Protein AF-A0A5N6KY93-F1 (afdb_monomer_lite)

Sequence (257 aa):
MTGLRAMICLAIPATSSAQRVRGTSGHEVEIDLLAGQCILRTIRGLVATYLGNACDAQLTTNFNEDEEPYQRLLLASCRVMQILRAKKDMSINRLQQQLVQESVLMPHEEDRDKRKQHQLIFGILGWISLLYLPAPHVRIESFKINGIAMIPPKKTSVNSEKAQRPIDELLRAFGPILPTSPDHFDPSPSSAPHSRLKFHVASLSAATLISLTKVKLVWVEAISAHLEFDTTIPELYIFKLPSFCNLQQSDDSIISV

Secondary structure (DSSP, 8-state):
--HHHHTTS-S----S-------TTS------HHHHHHHHHHHHHHHHHH--TTTGGGB-TTSSTTS-HHHHHHHHHHHHHHHHHH-TT-BHHHHHHHHHHTTSBPP-SSHHHHHHHHHHHHHHHHHHH-SSPBPSS--TTEEEB-GGGSS--S-SEEEGGGGGSBHHHHHHTTSTTSPPPGGG----TTS---------GGG--HHHHHHHH-PEEEEES-GGGTT-EETTTTEEEEES-HHHHHHTTSTT-SS--

Organism: NCBI:txid176857

Radius of gyration: 20.0 Å; chains: 1; bounding box: 44×38×61 Å

Foldseek 3Di:
DCLLLQQQQDQADPDDDFDWDDDPPPDTGGGDDPLNVVLLVQCVVLCVQQDDPLVLVFFACPQPVVDDSSVLLVVVLVVLSVVSNVDPQDFLLNSLVVCVVVRGTPDDPDPQSSLVSSQSSLQSSCSSRLLFHWDSDDDSQWTATDQPQDPGFPARIDGSVCSVGGPVVVVCVRPPSGDDDPVPPPPPPPDDPPVPPPPPVVPDDPVNCCVPVVAAEAEDSRCSSAQPADPVHGYGYHHPCVSLVVSQPDPSHSRDD

Structure (mmCIF, N/CA/C/O backbone):
data_AF-A0A5N6KY93-F1
#
_entry.id   AF-A0A5N6KY93-F1
#
loop_
_atom_site.group_PDB
_atom_site.id
_atom_site.type_symbol
_atom_site.label_atom_id
_atom_site.label_alt_id
_atom_site.label_comp_id
_atom_site.label_asym_id
_atom_site.label_entity_id
_atom_site.label_seq_id
_atom_site.pdbx_PDB_ins_code
_atom_site.Cartn_x
_atom_site.Cartn_y
_atom_site.Cartn_z
_atom_site.occupancy
_atom_site.B_iso_or_equiv
_atom_site.auth_seq_id
_atom_site.auth_comp_id
_atom_site.auth_as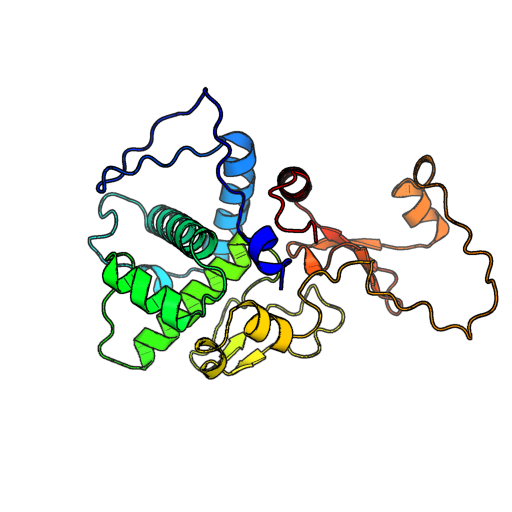ym_id
_atom_site.auth_atom_id
_atom_site.pdbx_PDB_model_num
ATOM 1 N N . MET A 1 1 ? -10.510 -15.776 -5.661 1.00 37.84 1 MET A N 1
ATOM 2 C CA . MET A 1 1 ? -10.643 -15.134 -4.322 1.00 37.84 1 MET A CA 1
ATOM 3 C C . MET A 1 1 ? -9.702 -15.744 -3.264 1.00 37.84 1 MET A C 1
ATOM 5 O O . MET A 1 1 ? -9.930 -15.581 -2.069 1.00 37.84 1 MET A O 1
ATOM 9 N N . THR A 1 2 ? -8.630 -16.425 -3.679 1.00 34.34 2 THR A N 1
ATOM 10 C CA . THR A 1 2 ? -7.526 -16.928 -2.835 1.00 34.34 2 THR A CA 1
ATOM 11 C C . THR A 1 2 ? -6.394 -15.901 -2.694 1.00 34.34 2 THR A C 1
ATOM 13 O O . THR A 1 2 ? -5.854 -15.757 -1.605 1.00 34.34 2 THR A O 1
ATOM 16 N N . GLY A 1 3 ? -6.146 -15.078 -3.722 1.00 32.47 3 GLY A N 1
ATOM 17 C CA . GLY A 1 3 ? -5.026 -14.123 -3.744 1.00 32.47 3 GLY A CA 1
ATOM 18 C C . GLY A 1 3 ? -5.024 -13.001 -2.691 1.00 32.47 3 GLY A C 1
ATOM 19 O O . GLY A 1 3 ? -3.958 -12.497 -2.384 1.00 32.47 3 GLY A O 1
ATOM 20 N N . LEU A 1 4 ? -6.162 -12.614 -2.087 1.00 35.88 4 LEU A N 1
ATOM 21 C CA . LEU A 1 4 ? -6.173 -11.620 -0.991 1.00 35.88 4 LEU A CA 1
ATOM 22 C C . LEU A 1 4 ? -5.802 -12.242 0.373 1.00 35.88 4 LEU A C 1
ATOM 24 O O . LEU A 1 4 ? -5.362 -11.527 1.263 1.00 35.88 4 LEU A O 1
ATOM 28 N N . ARG A 1 5 ? -5.963 -13.566 0.543 1.00 35.41 5 ARG A N 1
ATOM 29 C CA . ARG A 1 5 ? -5.574 -14.286 1.774 1.00 35.41 5 ARG A CA 1
ATOM 30 C C . ARG A 1 5 ? -4.071 -14.473 1.871 1.00 35.41 5 ARG A C 1
ATOM 32 O O . ARG A 1 5 ? -3.523 -14.266 2.944 1.00 35.41 5 ARG A O 1
ATOM 39 N N . ALA A 1 6 ? -3.458 -14.819 0.741 1.00 36.44 6 ALA A N 1
ATOM 40 C CA . ALA A 1 6 ? -2.021 -14.782 0.554 1.00 36.44 6 ALA A CA 1
ATOM 41 C C . ALA A 1 6 ? -1.506 -13.429 1.062 1.00 36.44 6 ALA A C 1
ATOM 43 O O . ALA A 1 6 ? -0.738 -13.363 2.019 1.00 36.44 6 ALA A O 1
ATOM 44 N N . MET A 1 7 ? -2.065 -12.341 0.509 1.00 39.34 7 MET A N 1
ATOM 45 C CA . MET A 1 7 ? -1.612 -10.943 0.578 1.00 39.34 7 MET A CA 1
ATOM 46 C C . MET A 1 7 ? -1.341 -10.314 1.964 1.00 39.34 7 MET A C 1
ATOM 48 O O . MET A 1 7 ? -0.897 -9.171 2.046 1.00 39.34 7 MET A O 1
ATOM 52 N N . ILE A 1 8 ? -1.656 -11.004 3.061 1.00 45.12 8 ILE A N 1
ATOM 53 C CA . ILE A 1 8 ? -1.746 -10.419 4.406 1.00 45.12 8 ILE A CA 1
ATOM 54 C C . ILE A 1 8 ? -1.041 -11.301 5.459 1.00 45.12 8 ILE A C 1
ATOM 56 O O . ILE A 1 8 ? -0.836 -10.867 6.594 1.00 45.12 8 ILE A O 1
ATOM 60 N N . CYS A 1 9 ? -0.594 -12.516 5.121 1.00 35.84 9 CYS A N 1
ATOM 61 C CA . CYS A 1 9 ? -0.174 -13.509 6.117 1.00 35.84 9 CYS A CA 1
ATOM 62 C C . CYS A 1 9 ? 1.184 -13.279 6.811 1.00 35.84 9 CYS A C 1
ATOM 64 O O . CYS A 1 9 ? 1.349 -13.789 7.916 1.00 35.84 9 CYS A O 1
ATOM 66 N N . LEU A 1 10 ? 2.127 -12.468 6.308 1.00 40.41 10 LEU A N 1
ATOM 67 C CA . LEU A 1 10 ? 3.489 -12.462 6.878 1.00 40.41 10 LEU A CA 1
ATOM 68 C C . LEU A 1 10 ? 4.083 -11.080 7.153 1.00 40.41 10 LEU A C 1
ATOM 70 O O . LEU A 1 10 ? 4.510 -10.350 6.268 1.00 40.41 10 LEU A O 1
ATOM 74 N N . ALA A 1 11 ? 4.171 -10.787 8.445 1.00 32.78 11 ALA A N 1
ATOM 75 C CA . ALA A 1 11 ? 5.092 -9.816 9.036 1.00 32.78 11 ALA A CA 1
ATOM 76 C C . ALA A 1 11 ? 5.631 -10.312 10.394 1.00 32.78 11 ALA A C 1
ATOM 78 O O . ALA A 1 11 ? 6.286 -9.560 11.105 1.00 32.78 11 ALA A O 1
ATOM 79 N N . ILE A 1 12 ? 5.325 -11.560 10.777 1.00 35.41 12 ILE A N 1
ATOM 80 C CA . ILE A 1 12 ? 5.678 -12.152 12.071 1.00 35.41 12 ILE A CA 1
ATOM 81 C C . ILE A 1 12 ? 5.895 -13.656 11.862 1.00 35.41 12 ILE A C 1
ATOM 83 O O . ILE A 1 12 ? 4.915 -14.387 11.721 1.00 35.41 12 ILE A O 1
ATOM 87 N N . PRO A 1 13 ? 7.144 -14.121 11.791 1.00 34.47 13 PRO A N 1
ATOM 88 C CA . PRO A 1 13 ? 7.503 -15.525 11.929 1.00 34.47 13 PRO A CA 1
ATOM 89 C C . PRO A 1 13 ? 7.550 -15.875 13.417 1.00 34.47 13 PRO A C 1
ATOM 91 O O . PRO A 1 13 ? 8.065 -15.111 14.232 1.00 34.47 13 PRO A O 1
ATOM 94 N N . ALA A 1 14 ? 6.986 -17.023 13.775 1.00 35.44 14 ALA A N 1
ATOM 95 C CA . ALA A 1 14 ? 7.118 -17.588 15.108 1.00 35.44 14 ALA A CA 1
ATOM 96 C C . ALA A 1 14 ? 8.456 -18.341 15.198 1.00 35.44 14 ALA A C 1
ATOM 98 O O . ALA A 1 14 ? 8.503 -19.532 14.896 1.00 35.44 14 ALA A O 1
ATOM 99 N N . THR A 1 15 ? 9.544 -17.669 15.591 1.00 36.38 15 THR A N 1
ATOM 100 C CA . THR A 1 15 ? 10.817 -18.343 15.909 1.00 36.38 15 THR A CA 1
ATOM 101 C C . THR A 1 15 ? 11.582 -17.708 17.078 1.00 36.38 15 THR A C 1
ATOM 103 O O . THR A 1 15 ? 12.243 -16.689 16.930 1.00 36.38 15 THR A O 1
ATOM 106 N N . SER A 1 16 ? 11.516 -18.412 18.216 1.00 34.22 16 SER A N 1
ATOM 107 C CA . SER A 1 16 ? 12.445 -18.683 19.343 1.00 34.22 16 SER A CA 1
ATOM 108 C C . SER A 1 16 ? 13.677 -17.808 19.686 1.00 34.22 16 SER A C 1
ATOM 110 O O . SER A 1 16 ? 14.453 -18.201 20.563 1.00 34.22 16 SER A O 1
ATOM 112 N N . SER A 1 17 ? 13.896 -16.629 19.117 1.00 39.88 17 SER A N 1
ATOM 113 C CA . SER A 1 17 ? 14.952 -15.717 19.590 1.00 39.88 17 SER A CA 1
ATOM 114 C C . SER A 1 17 ? 14.536 -14.259 19.428 1.00 39.88 17 SER A C 1
ATOM 116 O O . SER A 1 17 ? 15.118 -13.515 18.641 1.00 39.88 17 SER A O 1
ATOM 118 N N . ALA A 1 18 ? 13.500 -13.861 20.166 1.00 36.41 18 ALA A N 1
ATOM 119 C CA . ALA A 1 18 ? 12.929 -12.523 20.117 1.00 36.41 18 ALA A CA 1
ATOM 120 C C . ALA A 1 18 ? 13.297 -11.641 21.315 1.00 36.41 18 ALA A C 1
ATOM 122 O O . ALA A 1 18 ? 13.447 -12.086 22.455 1.00 36.41 18 ALA A O 1
ATOM 123 N N . GLN A 1 19 ? 13.369 -10.340 21.041 1.00 38.53 19 GLN A N 1
ATOM 124 C CA . GLN A 1 19 ? 13.424 -9.280 22.036 1.00 38.53 19 GLN A CA 1
ATOM 125 C C . GLN A 1 19 ? 11.980 -8.826 22.320 1.00 38.53 19 GLN A C 1
ATOM 127 O O . GLN A 1 19 ? 11.246 -8.473 21.398 1.00 38.53 19 GLN A O 1
ATOM 132 N N . ARG A 1 20 ? 11.552 -8.897 23.588 1.00 39.28 20 ARG A N 1
ATOM 133 C CA . ARG A 1 20 ? 10.159 -8.667 24.019 1.00 39.28 20 ARG A CA 1
ATOM 134 C C . ARG A 1 20 ? 9.780 -7.184 23.970 1.00 39.28 20 ARG A C 1
ATOM 136 O O . ARG A 1 20 ? 10.420 -6.377 24.639 1.00 39.28 20 ARG A O 1
ATOM 143 N N . VAL A 1 21 ? 8.683 -6.852 23.287 1.00 41.41 21 VAL A N 1
ATOM 144 C CA . VAL A 1 21 ? 7.993 -5.554 23.398 1.00 41.41 21 VAL A CA 1
ATOM 145 C C . VAL A 1 21 ? 6.627 -5.797 24.044 1.00 41.41 21 VAL A C 1
ATOM 147 O O . VAL A 1 21 ? 5.866 -6.651 23.593 1.00 41.41 21 VAL A O 1
ATOM 150 N N . ARG A 1 22 ? 6.337 -5.102 25.151 1.00 36.00 22 ARG A N 1
ATOM 151 C CA . ARG A 1 22 ? 5.157 -5.345 25.998 1.00 36.00 22 ARG A CA 1
ATOM 152 C C . ARG A 1 22 ? 4.000 -4.437 25.563 1.00 36.00 22 ARG A C 1
ATOM 154 O O . ARG A 1 22 ? 4.071 -3.234 25.765 1.00 36.00 22 ARG A O 1
ATOM 161 N N . GLY A 1 23 ? 2.944 -5.012 24.987 1.00 40.06 23 GLY A N 1
ATOM 162 C CA . GLY A 1 23 ? 1.689 -4.306 24.695 1.00 40.06 23 GLY A CA 1
ATOM 163 C C . GLY A 1 23 ? 0.704 -4.343 25.872 1.00 40.06 23 GLY A C 1
ATOM 164 O O . GLY A 1 23 ? 0.691 -5.293 26.655 1.00 40.06 23 GLY A O 1
ATOM 165 N N . THR A 1 24 ? -0.151 -3.324 25.983 1.00 39.59 24 THR A N 1
ATOM 166 C CA . THR A 1 24 ? -1.109 -3.117 27.091 1.00 39.59 24 THR A CA 1
ATOM 167 C C . THR A 1 24 ? -2.333 -4.048 27.078 1.00 39.59 24 THR A C 1
ATOM 169 O O . THR A 1 24 ? -3.075 -4.085 28.055 1.00 39.59 24 THR A O 1
ATOM 172 N N . SER A 1 25 ? -2.539 -4.846 26.023 1.00 39.75 25 SER A N 1
ATOM 173 C CA . SER A 1 25 ? -3.705 -5.736 25.864 1.00 39.75 25 SER A CA 1
ATOM 174 C C . SER A 1 25 ? -3.418 -7.233 26.056 1.00 39.75 25 SER A C 1
ATOM 176 O O . SER A 1 25 ? -4.247 -8.067 25.700 1.00 39.75 25 SER A O 1
ATOM 178 N N . GLY A 1 26 ? -2.258 -7.609 26.607 1.00 36.22 26 GLY A N 1
ATOM 179 C CA . GLY A 1 26 ? -1.925 -9.015 26.895 1.00 36.22 26 GLY A CA 1
ATOM 180 C C . GLY A 1 26 ? -1.691 -9.900 25.660 1.00 36.22 26 GLY A C 1
ATOM 181 O O . GLY A 1 26 ? -1.403 -11.084 25.807 1.00 36.22 26 GLY A O 1
ATOM 182 N N . HIS A 1 27 ? -1.764 -9.339 24.452 1.00 38.56 27 HIS A N 1
ATOM 183 C CA . HIS A 1 27 ? -1.352 -10.004 23.221 1.00 38.56 27 HIS A CA 1
ATOM 184 C C . HIS A 1 27 ? 0.092 -9.616 22.886 1.00 38.56 27 HIS A C 1
ATOM 186 O O . HIS A 1 27 ? 0.358 -8.506 22.427 1.00 38.56 27 HIS A O 1
ATOM 192 N N . GLU A 1 28 ? 1.027 -10.533 23.147 1.00 40.28 28 GLU A N 1
ATOM 193 C CA . GLU A 1 28 ? 2.433 -10.387 22.761 1.00 40.28 28 GLU A CA 1
ATOM 194 C C . GLU A 1 28 ? 2.575 -10.505 21.236 1.00 40.28 28 GLU A C 1
ATOM 196 O O . GLU A 1 28 ? 2.026 -11.411 20.608 1.00 40.28 28 GLU A O 1
ATOM 201 N N . VAL A 1 29 ? 3.293 -9.555 20.634 1.00 45.75 29 VAL A N 1
ATOM 202 C CA . VAL A 1 29 ? 3.567 -9.509 19.195 1.00 45.75 29 VAL A CA 1
ATOM 203 C C . VAL A 1 29 ? 5.064 -9.733 19.010 1.00 45.75 29 VAL A C 1
ATOM 205 O O . VAL A 1 29 ? 5.871 -8.846 19.276 1.00 45.75 29 VAL A O 1
ATOM 208 N N . GLU A 1 30 ? 5.436 -10.939 18.598 1.00 44.09 30 GLU A N 1
ATOM 209 C CA . GLU A 1 30 ? 6.812 -11.304 18.254 1.00 44.09 30 GLU A CA 1
ATOM 210 C C . GLU A 1 30 ? 7.092 -10.843 16.812 1.00 44.09 30 GLU A C 1
ATOM 212 O O . GLU A 1 30 ? 6.230 -10.997 15.961 1.00 44.09 30 GLU A O 1
ATOM 217 N N . ILE A 1 31 ? 8.228 -10.213 16.502 1.00 47.59 31 ILE A N 1
ATOM 218 C CA . ILE A 1 31 ? 8.575 -9.788 15.129 1.00 47.59 31 ILE A CA 1
ATOM 219 C C . ILE A 1 31 ? 9.963 -10.347 14.810 1.00 47.59 31 ILE A C 1
ATOM 221 O O . ILE A 1 31 ? 10.898 -10.071 15.562 1.00 47.59 31 ILE A O 1
ATOM 225 N N . ASP A 1 32 ? 10.133 -11.072 13.692 1.00 49.25 32 ASP A N 1
ATOM 226 C CA . ASP A 1 32 ? 11.474 -11.485 13.250 1.00 49.25 32 ASP A CA 1
ATOM 227 C C . ASP A 1 32 ? 12.339 -10.256 12.987 1.00 49.25 32 ASP A C 1
ATOM 229 O O . ASP A 1 32 ? 12.055 -9.423 12.118 1.00 49.25 32 ASP A O 1
ATOM 233 N N . LEU A 1 33 ? 13.429 -10.162 13.742 1.00 47.62 33 LEU A N 1
ATOM 234 C CA . LEU A 1 33 ? 14.141 -8.910 13.950 1.00 47.62 33 LEU A CA 1
ATOM 235 C C . LEU A 1 33 ? 14.767 -8.351 12.659 1.00 47.62 33 LEU A C 1
ATOM 237 O O . LEU A 1 33 ? 14.778 -7.143 12.466 1.00 47.62 33 LEU A O 1
ATOM 241 N N . LEU A 1 34 ? 15.262 -9.193 11.744 1.00 42.69 34 LEU A N 1
ATOM 242 C CA . LEU A 1 34 ? 16.029 -8.747 10.564 1.00 42.69 34 LEU A CA 1
ATOM 243 C C . LEU A 1 34 ? 15.153 -8.410 9.348 1.00 42.69 34 LEU A C 1
ATOM 245 O O . LEU A 1 34 ? 15.303 -7.349 8.732 1.00 42.69 34 LEU A O 1
ATOM 249 N N . ALA A 1 35 ? 14.218 -9.300 9.022 1.00 47.88 35 ALA A N 1
ATOM 250 C CA . ALA A 1 35 ? 13.202 -9.085 7.996 1.00 47.88 35 ALA A CA 1
ATOM 251 C C . ALA A 1 35 ? 12.272 -7.927 8.381 1.00 47.88 35 ALA A C 1
ATOM 253 O O . ALA A 1 35 ? 12.051 -7.005 7.587 1.00 47.88 35 ALA A O 1
ATOM 254 N N . GLY A 1 36 ? 11.833 -7.930 9.645 1.00 54.81 36 GLY A N 1
ATOM 255 C CA . GLY A 1 36 ? 11.100 -6.840 10.267 1.00 54.81 36 GLY A CA 1
ATOM 256 C C . GLY A 1 36 ? 11.870 -5.531 10.165 1.00 54.81 36 GLY A C 1
ATOM 257 O O . GLY A 1 36 ? 11.325 -4.569 9.649 1.00 54.81 36 GLY A O 1
ATOM 258 N N . GLN A 1 37 ? 13.156 -5.471 10.529 1.00 57.59 37 GLN A N 1
ATOM 259 C CA . GLN A 1 37 ? 13.934 -4.226 10.447 1.00 57.59 37 GLN A CA 1
ATOM 260 C C . GLN A 1 37 ? 14.056 -3.639 9.033 1.00 57.59 37 GLN A C 1
ATOM 262 O O . GLN A 1 37 ? 14.040 -2.416 8.893 1.00 57.59 37 GLN A O 1
ATOM 267 N N . CYS A 1 38 ? 14.168 -4.454 7.978 1.00 55.19 38 CYS A N 1
ATOM 268 C CA . CYS A 1 38 ? 14.229 -3.938 6.602 1.00 55.19 38 CYS A CA 1
ATOM 269 C C . CYS A 1 38 ? 12.882 -3.375 6.134 1.00 55.19 38 CYS A C 1
ATOM 271 O O . CYS A 1 38 ? 12.833 -2.286 5.548 1.00 55.19 38 CYS A O 1
ATOM 273 N N . ILE A 1 39 ? 11.791 -4.086 6.432 1.00 62.47 39 ILE A N 1
ATOM 274 C CA . ILE A 1 39 ? 10.432 -3.606 6.167 1.00 62.47 39 ILE A CA 1
ATOM 275 C C . ILE A 1 39 ? 10.175 -2.343 6.987 1.00 62.47 39 ILE A C 1
ATOM 277 O O . ILE A 1 39 ? 9.782 -1.332 6.426 1.00 62.47 39 ILE A O 1
ATOM 281 N N . LEU A 1 40 ? 10.513 -2.342 8.275 1.00 65.00 40 LEU A N 1
ATOM 282 C CA . LEU A 1 40 ? 10.370 -1.202 9.174 1.00 65.00 40 LEU A CA 1
ATOM 283 C C . LEU A 1 40 ? 11.216 -0.005 8.742 1.00 65.00 40 LEU A C 1
ATOM 285 O O . LEU A 1 40 ? 10.740 1.112 8.844 1.00 65.00 40 LEU A O 1
ATOM 289 N N . ARG A 1 41 ? 12.438 -0.179 8.222 1.00 68.00 41 ARG A N 1
ATOM 290 C CA . ARG A 1 41 ? 13.220 0.943 7.661 1.00 68.00 41 ARG A CA 1
ATOM 291 C C . ARG A 1 41 ? 12.586 1.508 6.397 1.00 68.00 41 ARG A C 1
ATOM 293 O O . ARG A 1 41 ? 12.606 2.721 6.201 1.00 68.00 41 ARG A O 1
ATOM 300 N N . THR A 1 42 ? 12.021 0.649 5.554 1.00 65.00 42 THR A N 1
ATOM 301 C CA . THR A 1 42 ? 11.345 1.091 4.329 1.00 65.00 42 THR A CA 1
ATOM 302 C C . THR A 1 42 ? 10.041 1.799 4.661 1.00 65.00 42 THR A C 1
ATOM 304 O O . THR A 1 42 ? 9.817 2.911 4.191 1.00 65.00 42 THR A O 1
ATOM 307 N N . ILE A 1 43 ? 9.234 1.207 5.543 1.00 67.12 43 ILE A N 1
ATOM 308 C CA . ILE A 1 43 ? 8.049 1.833 6.117 1.00 67.12 43 ILE A CA 1
ATOM 309 C C . ILE A 1 43 ? 8.459 3.139 6.784 1.00 67.12 43 ILE A C 1
ATOM 311 O O . ILE A 1 43 ? 7.815 4.127 6.515 1.00 67.12 43 ILE A O 1
ATOM 315 N N . ARG A 1 44 ? 9.568 3.225 7.528 1.00 72.06 44 ARG A N 1
ATOM 316 C CA . ARG A 1 44 ? 10.057 4.487 8.111 1.00 72.06 44 ARG A CA 1
ATOM 317 C C . ARG A 1 44 ? 10.308 5.563 7.067 1.00 72.06 44 ARG A C 1
ATOM 319 O O . ARG A 1 44 ? 9.867 6.688 7.263 1.00 72.06 44 ARG A O 1
ATOM 326 N N . GLY A 1 45 ? 11.018 5.239 5.988 1.00 69.31 45 GLY A N 1
ATOM 327 C CA . GLY A 1 45 ? 11.285 6.186 4.906 1.00 69.31 45 GLY A CA 1
ATOM 328 C C . GLY A 1 45 ? 9.995 6.644 4.228 1.00 69.31 45 GLY A C 1
ATOM 329 O O . GLY A 1 45 ? 9.764 7.841 4.079 1.00 69.31 45 GLY A O 1
ATOM 330 N N . LEU A 1 46 ? 9.111 5.703 3.896 1.00 66.56 46 LEU A N 1
ATOM 331 C CA . LEU A 1 46 ? 7.814 5.993 3.284 1.00 66.56 46 LEU A CA 1
ATOM 332 C C . LEU A 1 46 ? 6.927 6.802 4.236 1.00 66.56 46 LEU A C 1
ATOM 334 O O . LEU A 1 46 ? 6.441 7.866 3.890 1.00 66.56 46 LEU A O 1
ATOM 338 N N . VAL A 1 47 ? 6.800 6.383 5.483 1.00 67.94 47 VAL A N 1
ATOM 339 C CA . VAL A 1 47 ? 6.067 7.090 6.530 1.00 67.94 47 VAL A CA 1
ATOM 340 C C . VAL A 1 47 ? 6.619 8.493 6.717 1.00 67.94 47 VAL A C 1
ATOM 342 O O . VAL A 1 47 ? 5.851 9.429 6.619 1.00 67.94 47 VAL A O 1
ATOM 345 N N . ALA A 1 48 ? 7.925 8.697 6.870 1.00 68.62 48 ALA A N 1
ATOM 346 C CA . ALA A 1 48 ? 8.484 10.039 7.046 1.00 68.62 48 ALA A CA 1
ATOM 347 C C . ALA A 1 48 ? 8.224 10.970 5.846 1.00 68.62 48 ALA A C 1
ATOM 349 O O . ALA A 1 48 ? 8.095 12.179 6.020 1.00 68.62 48 ALA A O 1
ATOM 350 N N . THR A 1 49 ? 8.130 10.418 4.633 1.00 64.56 49 THR A N 1
ATOM 351 C CA . THR A 1 49 ? 7.895 11.209 3.412 1.00 64.56 49 THR A CA 1
ATOM 352 C C . THR A 1 49 ? 6.403 11.492 3.173 1.00 64.56 49 THR A C 1
ATOM 354 O O . THR A 1 49 ? 6.058 12.468 2.510 1.00 64.56 49 THR A O 1
ATOM 357 N N . TYR A 1 50 ? 5.510 10.648 3.703 1.00 60.62 50 TYR A N 1
ATOM 358 C CA . TYR A 1 50 ? 4.061 10.696 3.459 1.00 60.62 50 TYR A CA 1
ATOM 359 C C . TYR A 1 50 ? 3.243 11.167 4.675 1.00 60.62 50 TYR A C 1
ATOM 361 O O . TYR A 1 50 ? 2.176 11.759 4.514 1.00 60.62 50 TYR A O 1
ATOM 369 N N . LEU A 1 51 ? 3.737 10.931 5.888 1.00 61.53 51 LEU A N 1
ATOM 370 C CA . LEU A 1 51 ? 3.172 11.388 7.148 1.00 61.53 51 LEU A CA 1
ATOM 371 C C . LEU A 1 51 ? 3.830 12.697 7.573 1.00 61.53 51 LEU A C 1
ATOM 373 O O . LEU A 1 51 ? 4.805 12.721 8.318 1.00 61.53 51 LEU A O 1
ATOM 377 N N . GLY A 1 52 ? 3.216 13.811 7.191 1.00 61.38 52 GLY A N 1
ATOM 378 C CA . GLY A 1 52 ? 3.218 14.951 8.108 1.00 61.38 52 GLY A CA 1
ATOM 379 C C . GLY A 1 52 ? 2.447 14.614 9.399 1.00 61.38 52 GLY A C 1
ATOM 380 O O . GLY A 1 52 ? 1.862 13.536 9.533 1.00 61.38 52 GLY A O 1
ATOM 381 N N . ASN A 1 53 ? 2.331 15.582 10.311 1.00 62.16 53 ASN A N 1
ATOM 382 C CA . ASN A 1 53 ? 1.613 15.473 11.599 1.00 62.16 53 ASN A CA 1
ATOM 383 C C . ASN A 1 53 ? 0.119 15.061 11.498 1.00 62.16 53 ASN A C 1
ATOM 385 O O . ASN A 1 53 ? -0.554 14.885 12.508 1.00 62.16 53 ASN A O 1
ATOM 389 N N . ALA A 1 54 ? -0.435 14.924 10.291 1.00 69.00 54 ALA A N 1
ATOM 390 C CA . ALA A 1 54 ? -1.861 14.728 10.044 1.00 69.00 54 ALA A CA 1
ATOM 391 C C . ALA A 1 54 ? -2.389 13.320 10.372 1.00 69.00 54 ALA A C 1
ATOM 393 O O . ALA A 1 54 ? -3.579 13.179 10.649 1.00 69.00 54 ALA A O 1
ATOM 394 N N . CYS A 1 55 ? -1.550 12.281 10.322 1.00 73.38 55 CYS A N 1
ATOM 395 C CA . CYS A 1 55 ? -2.014 10.913 10.591 1.00 73.38 55 CYS A CA 1
ATOM 396 C C . CYS A 1 55 ? -2.063 10.596 12.087 1.00 73.38 55 CYS A C 1
ATOM 398 O O . CYS A 1 55 ? -2.954 9.864 12.509 1.00 73.38 55 CYS A O 1
ATOM 400 N N . ASP A 1 56 ? -1.162 11.178 12.883 1.00 78.31 56 ASP A N 1
ATOM 401 C CA . ASP A 1 56 ? -1.171 10.998 14.338 1.00 78.31 56 ASP A CA 1
ATOM 402 C C . ASP A 1 56 ? -2.467 11.535 14.958 1.00 78.31 56 ASP A C 1
ATOM 404 O O . ASP A 1 56 ? -3.067 10.894 15.813 1.00 78.31 56 ASP A O 1
ATOM 408 N N . ALA A 1 57 ? -2.993 12.627 14.395 1.00 84.88 57 ALA A N 1
ATOM 409 C CA . ALA A 1 57 ? -4.282 13.203 14.768 1.00 84.88 57 ALA A CA 1
ATOM 410 C C . ALA A 1 57 ? -5.494 12.279 14.522 1.00 84.88 57 ALA A C 1
ATOM 412 O O . ALA A 1 57 ? -6.615 12.650 14.858 1.00 84.88 57 ALA A O 1
ATOM 413 N N . GLN A 1 58 ? -5.321 11.130 13.859 1.00 87.75 58 GLN A N 1
ATOM 414 C CA . GLN A 1 58 ? -6.386 10.140 13.650 1.00 87.75 58 GLN A CA 1
ATOM 415 C C . GLN A 1 58 ? -6.275 8.938 14.597 1.00 87.75 58 GLN A C 1
ATOM 417 O O . GLN A 1 58 ? -7.248 8.193 14.743 1.00 87.75 58 GLN A O 1
ATOM 422 N N . LEU A 1 59 ? -5.112 8.741 15.225 1.00 88.62 59 LEU A N 1
ATOM 423 C CA . LEU A 1 59 ? -4.892 7.705 16.229 1.00 88.62 59 LEU A CA 1
ATOM 424 C C . LEU A 1 59 ? -5.404 8.195 17.585 1.00 88.62 59 LEU A C 1
ATOM 426 O O . LEU A 1 59 ? -5.273 9.374 17.913 1.00 88.62 59 LEU A O 1
ATOM 430 N N . THR A 1 60 ? -5.974 7.297 18.388 1.00 88.00 60 THR A N 1
ATOM 431 C CA . THR A 1 60 ? -6.428 7.660 19.739 1.00 88.00 60 THR A CA 1
ATOM 432 C C . THR A 1 60 ? -5.255 8.140 20.573 1.00 88.00 60 THR A C 1
ATOM 434 O O . THR A 1 60 ? -4.219 7.481 20.551 1.00 88.00 60 THR A O 1
ATOM 437 N N . THR A 1 61 ? -5.396 9.235 21.328 1.00 85.19 61 THR A N 1
ATOM 438 C CA . THR A 1 61 ? -4.335 9.723 22.236 1.00 85.19 61 THR A CA 1
ATOM 439 C C . THR A 1 61 ? -3.823 8.588 23.114 1.00 85.19 61 THR A C 1
ATOM 441 O O . THR A 1 61 ? -2.635 8.306 23.097 1.00 85.19 61 THR A O 1
ATOM 444 N N . ASN A 1 62 ? -4.752 7.818 23.683 1.00 84.88 62 ASN A N 1
ATOM 445 C CA . ASN A 1 62 ? -4.508 6.689 24.578 1.00 84.88 62 ASN A CA 1
ATOM 446 C C . ASN A 1 62 ? -3.902 5.450 23.900 1.00 84.88 62 ASN A C 1
ATOM 448 O O . ASN A 1 62 ? -3.549 4.475 24.567 1.00 84.88 62 ASN A O 1
ATOM 452 N N . PHE A 1 63 ? -3.789 5.450 22.571 1.00 86.94 63 PHE A N 1
ATOM 453 C CA . PHE A 1 63 ? -3.182 4.354 21.832 1.00 86.94 63 PHE A CA 1
ATOM 454 C C . PHE A 1 63 ? -1.656 4.445 21.921 1.00 86.94 63 PHE A C 1
ATOM 456 O O . PHE A 1 63 ? -1.012 5.019 21.043 1.00 86.94 63 PHE A O 1
ATOM 463 N N . ASN A 1 64 ? -1.105 3.832 22.973 1.00 85.06 64 ASN A N 1
ATOM 464 C CA . ASN A 1 64 ? 0.324 3.812 23.298 1.00 85.06 64 ASN A CA 1
ATOM 465 C C . ASN A 1 64 ? 0.893 5.234 23.454 1.00 85.06 64 ASN A C 1
ATOM 467 O O . ASN A 1 64 ? 1.745 5.652 22.679 1.00 85.06 64 ASN A O 1
ATOM 471 N N . GLU A 1 65 ? 0.379 5.974 24.443 1.00 82.44 65 GLU A N 1
ATOM 472 C CA . GLU A 1 65 ? 0.738 7.377 24.741 1.00 82.44 65 GLU A CA 1
ATOM 473 C C . GLU A 1 65 ? 2.239 7.612 24.915 1.00 82.44 65 GLU A C 1
ATOM 475 O O . GLU A 1 65 ? 2.738 8.671 24.544 1.00 82.44 65 GLU A O 1
ATOM 480 N N . ASP A 1 66 ? 2.951 6.621 25.449 1.00 85.81 66 ASP A N 1
ATOM 481 C CA . ASP A 1 66 ? 4.388 6.705 25.719 1.00 85.81 66 ASP A CA 1
ATOM 482 C C . ASP A 1 66 ? 5.251 6.572 24.454 1.00 85.81 66 ASP A C 1
ATOM 484 O O . ASP A 1 66 ? 6.470 6.740 24.505 1.00 85.81 66 ASP A O 1
ATOM 488 N N . GLU A 1 67 ? 4.637 6.238 23.319 1.00 84.50 67 GLU A N 1
ATOM 489 C CA . GLU A 1 67 ? 5.339 5.928 22.083 1.00 84.50 67 GLU A CA 1
ATOM 490 C C . GLU A 1 67 ? 5.351 7.115 21.116 1.00 84.50 67 GLU A C 1
ATOM 492 O O . GLU A 1 67 ? 4.360 7.820 20.913 1.00 84.50 67 GLU A O 1
ATOM 497 N N . GLU A 1 68 ? 6.478 7.283 20.425 1.00 85.50 68 GLU A N 1
ATOM 498 C CA . GLU A 1 68 ? 6.625 8.275 19.359 1.00 85.50 68 GLU A CA 1
ATOM 499 C C . GLU A 1 68 ? 5.550 8.081 18.262 1.00 85.50 68 GLU A C 1
ATOM 501 O O . GLU A 1 68 ? 5.192 6.938 17.947 1.00 85.50 68 GLU A O 1
ATOM 506 N N . PRO A 1 69 ? 5.083 9.149 17.579 1.00 83.25 69 PRO A N 1
ATOM 507 C CA . PRO A 1 69 ? 4.030 9.064 16.552 1.00 83.25 69 PRO A CA 1
ATOM 508 C C . PRO A 1 69 ? 4.280 7.988 15.485 1.00 83.25 69 PRO A C 1
ATOM 510 O O . PRO A 1 69 ? 3.377 7.289 15.021 1.00 83.25 69 PRO A O 1
ATOM 513 N N . TYR A 1 70 ? 5.550 7.814 15.118 1.00 81.19 70 TYR A N 1
ATOM 514 C CA . TYR A 1 70 ? 5.982 6.777 14.192 1.00 81.19 70 TYR A CA 1
ATOM 515 C C . TYR A 1 70 ? 5.702 5.360 14.714 1.00 81.19 70 TYR A C 1
ATOM 517 O O . TYR A 1 70 ? 5.191 4.508 13.985 1.00 81.19 70 TYR A O 1
ATOM 525 N N . GLN A 1 71 ? 6.028 5.108 15.978 1.00 82.69 71 GLN A N 1
ATOM 526 C CA . GLN A 1 71 ? 5.850 3.809 16.607 1.00 82.69 71 GLN A CA 1
ATOM 527 C C . GLN A 1 71 ? 4.361 3.491 16.785 1.00 82.69 71 GLN A C 1
ATOM 529 O O . GLN A 1 71 ? 3.931 2.370 16.505 1.00 82.69 71 GLN A O 1
ATOM 534 N N . ARG A 1 72 ? 3.543 4.497 17.116 1.00 86.81 72 ARG A N 1
ATOM 535 C CA . ARG A 1 72 ? 2.078 4.368 17.140 1.00 86.81 72 ARG A CA 1
ATOM 536 C C . ARG A 1 72 ? 1.530 3.961 15.770 1.00 86.81 72 ARG A C 1
ATOM 538 O O . ARG A 1 72 ? 0.724 3.035 15.682 1.00 86.81 72 ARG A O 1
ATOM 545 N N . LEU A 1 73 ? 2.023 4.542 14.675 1.00 85.94 73 LEU A N 1
ATOM 546 C CA . LEU A 1 73 ? 1.619 4.110 13.333 1.00 85.94 73 LEU A CA 1
ATOM 547 C C . LEU A 1 73 ? 2.044 2.668 13.015 1.00 85.94 73 LEU A C 1
ATOM 549 O O . LEU A 1 73 ? 1.279 1.921 12.398 1.00 85.94 73 LEU A O 1
ATOM 553 N N . LEU A 1 74 ? 3.250 2.260 13.411 1.00 83.94 74 LEU A N 1
ATOM 554 C CA . LEU A 1 74 ? 3.699 0.880 13.227 1.00 83.94 74 LEU A CA 1
ATOM 555 C C . LEU A 1 74 ? 2.791 -0.109 13.958 1.00 83.94 74 LEU A C 1
ATOM 557 O O . LEU A 1 74 ? 2.391 -1.119 13.378 1.00 83.94 74 LEU A O 1
ATOM 561 N N . LEU A 1 75 ? 2.414 0.205 15.197 1.00 86.88 75 LEU A N 1
ATOM 562 C CA . LEU A 1 75 ? 1.483 -0.602 15.982 1.00 86.88 75 LEU A CA 1
ATOM 563 C C . LEU A 1 75 ? 0.092 -0.641 15.333 1.00 86.88 75 LEU A C 1
ATOM 565 O O . LEU A 1 75 ? -0.495 -1.717 15.209 1.00 86.88 75 LEU A O 1
ATOM 569 N N . ALA A 1 76 ? -0.403 0.492 14.825 1.00 90.44 76 ALA A N 1
ATOM 570 C CA . ALA A 1 76 ? -1.649 0.538 14.059 1.00 90.44 76 ALA A CA 1
ATOM 571 C C . ALA A 1 76 ? -1.571 -0.321 12.781 1.00 90.44 76 ALA A C 1
ATOM 573 O O . ALA A 1 76 ? -2.510 -1.050 12.460 1.00 90.44 76 ALA A O 1
ATOM 574 N N . SER A 1 77 ? -0.429 -0.308 12.089 1.00 88.50 77 SER A N 1
ATOM 575 C CA . SER A 1 77 ? -0.174 -1.136 10.902 1.00 88.50 77 SER A CA 1
ATOM 576 C C . SER A 1 77 ? -0.156 -2.627 11.243 1.00 88.50 77 SER A C 1
ATOM 578 O O . SER A 1 77 ? -0.768 -3.435 10.541 1.00 88.50 77 SER A O 1
ATOM 580 N N . CYS A 1 78 ? 0.473 -2.995 12.364 1.00 85.44 78 CYS A N 1
ATOM 581 C CA . CYS A 1 78 ? 0.426 -4.353 12.903 1.00 85.44 78 CYS A CA 1
ATOM 582 C C . CYS A 1 78 ? -1.009 -4.780 13.198 1.00 85.44 78 CYS A C 1
ATOM 584 O O . CYS A 1 78 ? -1.406 -5.896 12.852 1.00 85.44 78 CYS A O 1
ATOM 586 N N . ARG A 1 79 ? -1.815 -3.882 13.773 1.00 91.31 79 ARG A N 1
ATOM 587 C CA . ARG A 1 79 ? -3.203 -4.203 14.085 1.00 91.31 79 ARG A CA 1
ATOM 588 C C . ARG A 1 79 ? -4.058 -4.384 12.836 1.00 91.31 79 ARG A C 1
ATOM 590 O O . ARG A 1 79 ? -4.803 -5.358 12.750 1.00 91.31 79 ARG A O 1
ATOM 597 N N . VAL A 1 80 ? -3.889 -3.521 11.834 1.00 92.62 80 VAL A N 1
ATOM 598 C CA . VAL A 1 80 ? -4.509 -3.681 10.510 1.00 92.62 80 VAL A CA 1
ATOM 599 C C . VAL A 1 80 ? -4.191 -5.057 9.922 1.00 92.62 80 VAL A C 1
ATOM 601 O O . VAL A 1 80 ? -5.110 -5.774 9.526 1.00 92.62 80 VAL A O 1
ATOM 604 N N . MET A 1 81 ? -2.917 -5.466 9.925 1.00 87.56 81 MET A N 1
ATOM 605 C CA . MET A 1 81 ? -2.511 -6.790 9.439 1.00 87.56 81 MET A CA 1
ATOM 606 C C . MET A 1 81 ? -3.213 -7.926 10.190 1.00 87.56 81 MET A C 1
ATOM 608 O O . MET A 1 81 ? -3.745 -8.837 9.558 1.00 87.56 81 MET A O 1
ATOM 612 N N . GLN A 1 82 ? -3.263 -7.871 11.524 1.00 87.12 82 GLN A N 1
ATOM 613 C CA . GLN A 1 82 ? -3.924 -8.897 12.341 1.00 87.12 82 GLN A CA 1
ATOM 614 C C . GLN A 1 82 ? -5.414 -9.041 11.997 1.00 87.12 82 GLN A C 1
ATOM 616 O O . GLN A 1 82 ? -5.904 -10.157 11.816 1.00 87.12 82 GLN A O 1
ATOM 621 N N . ILE A 1 83 ? -6.132 -7.921 11.866 1.00 91.25 83 ILE A N 1
ATOM 622 C CA . ILE A 1 83 ? -7.563 -7.924 11.529 1.00 91.25 83 ILE A CA 1
ATOM 623 C C . ILE A 1 83 ? -7.796 -8.541 10.150 1.00 91.25 83 ILE A C 1
ATOM 625 O O . ILE A 1 83 ? -8.700 -9.361 9.968 1.00 91.25 83 ILE A O 1
ATOM 629 N N . LEU A 1 84 ? -6.980 -8.143 9.179 1.00 87.88 84 LEU A N 1
ATOM 630 C CA . LEU A 1 84 ? -7.087 -8.614 7.809 1.00 87.88 84 LEU A CA 1
ATOM 631 C C . LEU A 1 84 ? -6.782 -10.115 7.679 1.00 87.88 84 LEU A C 1
ATOM 633 O O . LEU A 1 84 ? -7.450 -10.803 6.912 1.00 87.88 84 LEU A O 1
ATOM 637 N N . ARG A 1 85 ? -5.840 -10.651 8.468 1.00 83.25 85 ARG A N 1
ATOM 638 C CA . ARG A 1 85 ? -5.572 -12.103 8.519 1.00 83.25 85 ARG A CA 1
ATOM 639 C C . ARG A 1 85 ? -6.777 -12.887 9.023 1.00 83.25 85 ARG A C 1
ATOM 641 O O . ARG A 1 85 ? -7.079 -13.964 8.517 1.00 83.25 85 ARG A O 1
ATOM 648 N N . ALA A 1 86 ? -7.483 -12.338 10.006 1.00 88.62 86 ALA A N 1
ATOM 649 C CA . ALA A 1 86 ? -8.624 -13.006 10.613 1.00 88.62 86 ALA A CA 1
ATOM 650 C C . ALA A 1 86 ? -9.873 -13.030 9.709 1.00 88.62 86 ALA A C 1
ATOM 652 O O . ALA A 1 86 ? -10.752 -13.869 9.910 1.00 88.62 86 ALA A O 1
ATOM 653 N N . LYS A 1 87 ? -10.004 -12.111 8.737 1.00 89.75 87 LYS A N 1
ATOM 654 C CA . LYS A 1 87 ? -11.266 -11.872 8.010 1.00 89.75 87 LYS A CA 1
ATOM 655 C C . LYS A 1 87 ? -11.050 -11.693 6.502 1.00 89.75 87 LYS A C 1
ATOM 657 O O . LYS A 1 87 ? -10.426 -10.739 6.061 1.00 89.75 87 LYS A O 1
ATOM 662 N N . LYS A 1 88 ? -11.657 -12.583 5.706 1.00 75.12 88 LYS A N 1
ATOM 663 C CA . LYS A 1 88 ? -11.411 -12.730 4.256 1.00 75.12 88 LYS A CA 1
ATOM 664 C C . LYS A 1 88 ? -11.988 -11.612 3.374 1.00 75.12 88 LYS A C 1
ATOM 666 O O . LYS A 1 88 ? -11.372 -11.259 2.378 1.00 75.12 88 LYS A O 1
ATOM 671 N N . ASP A 1 89 ? -13.125 -11.037 3.757 1.00 87.75 89 ASP A N 1
ATOM 672 C CA . ASP A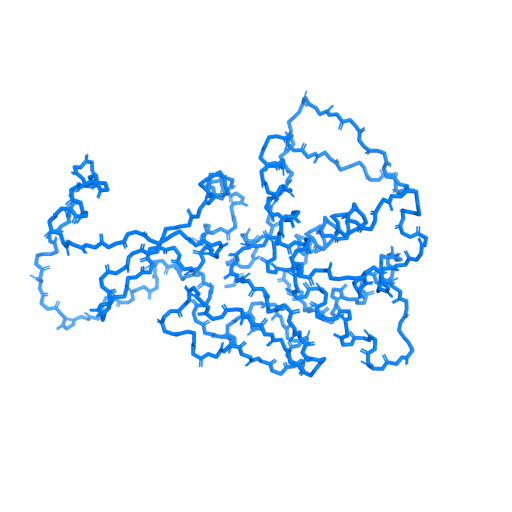 1 89 ? -13.862 -10.056 2.945 1.00 87.75 89 ASP A CA 1
ATOM 673 C C . ASP A 1 89 ? -13.959 -8.714 3.677 1.00 87.75 89 ASP A C 1
ATOM 675 O O . ASP A 1 89 ? -15.038 -8.175 3.967 1.00 87.75 89 ASP A O 1
ATOM 679 N N . MET A 1 90 ? -12.787 -8.209 4.059 1.00 95.31 90 MET A N 1
ATOM 680 C CA . MET A 1 90 ? -12.665 -6.938 4.751 1.00 95.31 90 MET A CA 1
ATOM 681 C C . MET A 1 90 ? -12.746 -5.778 3.754 1.00 95.31 90 MET A C 1
ATOM 683 O O . MET A 1 90 ? -12.115 -5.800 2.697 1.00 95.31 90 MET A O 1
ATOM 687 N N . SER A 1 91 ? -13.522 -4.755 4.105 1.00 97.38 91 SER A N 1
ATOM 688 C CA . SER A 1 91 ? -13.534 -3.456 3.429 1.00 97.38 91 SER A CA 1
ATOM 689 C C . SER A 1 91 ? -12.822 -2.422 4.295 1.00 97.38 91 SER A C 1
ATOM 691 O O . SER A 1 91 ? -12.701 -2.607 5.508 1.00 97.38 91 SER A O 1
ATOM 693 N N . ILE A 1 92 ? -12.384 -1.307 3.706 1.00 97.62 92 ILE A N 1
ATOM 694 C CA . ILE A 1 92 ? -11.757 -0.217 4.474 1.00 97.62 92 ILE A CA 1
ATOM 695 C C . ILE A 1 92 ? -12.720 0.314 5.544 1.00 97.62 92 ILE A C 1
ATOM 697 O O . ILE A 1 92 ? -12.300 0.543 6.674 1.00 97.62 92 ILE A O 1
ATOM 701 N N . ASN A 1 93 ? -14.015 0.437 5.233 1.00 97.69 93 ASN A N 1
ATOM 702 C CA . ASN A 1 93 ? -15.016 0.880 6.207 1.00 97.69 93 ASN A CA 1
ATOM 703 C C . ASN A 1 93 ? -15.162 -0.101 7.383 1.00 97.69 93 ASN A C 1
ATOM 705 O O . ASN A 1 93 ? -15.234 0.323 8.531 1.00 97.69 93 ASN A O 1
ATOM 709 N N . ARG A 1 94 ? -15.204 -1.416 7.125 1.00 97.88 94 ARG A N 1
ATOM 710 C CA . ARG A 1 94 ? -15.302 -2.418 8.204 1.00 97.88 94 ARG A CA 1
ATOM 711 C C . ARG A 1 94 ? -14.034 -2.459 9.059 1.00 97.88 94 ARG A C 1
ATOM 713 O O . ARG A 1 94 ? -14.123 -2.597 10.275 1.00 97.88 94 ARG A O 1
ATOM 720 N N . LEU A 1 95 ? -12.872 -2.303 8.428 1.00 97.44 95 LEU A N 1
ATOM 721 C CA . LEU A 1 95 ? -11.590 -2.223 9.118 1.00 97.44 95 LEU A CA 1
ATOM 722 C C . LEU A 1 95 ? -11.527 -0.977 10.012 1.00 97.44 95 LEU A C 1
ATOM 724 O O . LEU A 1 95 ? -11.138 -1.079 11.169 1.00 97.44 95 LEU A O 1
ATOM 728 N N . GLN A 1 96 ? -11.990 0.170 9.509 1.00 97.44 96 GLN A N 1
ATOM 729 C CA . GLN A 1 96 ? -12.114 1.417 10.268 1.00 97.44 96 GLN A CA 1
ATOM 730 C C . GLN A 1 96 ? -12.996 1.236 11.509 1.00 97.44 96 GLN A C 1
ATOM 732 O O . GLN A 1 96 ? -12.568 1.571 12.610 1.00 97.44 96 GLN A O 1
ATOM 737 N N . GLN A 1 97 ? -14.189 0.657 11.350 1.00 97.56 97 GLN A N 1
ATOM 738 C CA . GLN A 1 97 ? -15.107 0.400 12.465 1.00 97.56 97 GLN A CA 1
ATOM 739 C C . GLN A 1 97 ? -14.466 -0.473 13.547 1.00 97.56 97 GLN A C 1
ATOM 741 O O . GLN A 1 97 ? -14.590 -0.175 14.732 1.00 97.56 97 GLN A O 1
ATOM 746 N N . GLN A 1 98 ? -13.745 -1.521 13.144 1.00 97.31 98 GLN A N 1
ATOM 747 C CA . GLN A 1 98 ? -13.071 -2.405 14.088 1.00 97.31 98 GLN A CA 1
ATOM 748 C C . GLN A 1 98 ? -11.904 -1.713 14.806 1.00 97.31 98 GLN A C 1
ATOM 750 O O . GLN A 1 98 ? -11.748 -1.878 16.010 1.00 97.31 98 GLN A O 1
ATOM 755 N N . LEU A 1 99 ? -11.116 -0.900 14.101 1.00 96.50 99 LEU A N 1
ATOM 756 C CA . LEU A 1 99 ? -10.026 -0.141 14.716 1.00 96.50 99 LEU A CA 1
ATOM 757 C C . LEU A 1 99 ? -10.529 0.922 15.702 1.00 96.50 99 LEU A C 1
ATOM 759 O O . LEU A 1 99 ? -9.855 1.178 16.695 1.00 96.50 99 LEU A O 1
ATOM 763 N N . VAL A 1 100 ? -11.702 1.521 15.465 1.00 96.94 100 VAL A N 1
ATOM 764 C CA . VAL A 1 100 ? -12.356 2.401 16.453 1.00 96.94 100 VAL A CA 1
ATOM 765 C C . VAL A 1 100 ? -12.849 1.600 17.656 1.00 96.94 100 VAL A C 1
ATOM 767 O O . VAL A 1 100 ? -12.636 2.013 18.790 1.00 96.94 100 VAL A O 1
ATOM 770 N N . GLN A 1 101 ? -13.460 0.432 17.431 1.00 96.75 101 GLN A N 1
ATOM 771 C CA . GLN A 1 101 ? -13.910 -0.452 18.513 1.00 96.75 101 GLN A CA 1
ATOM 772 C C . GLN A 1 101 ? -12.752 -0.910 19.417 1.00 96.75 101 GLN A C 1
ATOM 774 O O . GLN A 1 101 ? -12.938 -1.101 20.614 1.00 96.75 101 GLN A O 1
ATOM 779 N N . GLU A 1 102 ? -11.562 -1.083 18.848 1.00 96.06 102 GLU A N 1
ATOM 780 C CA . GLU A 1 102 ? -10.342 -1.488 19.553 1.00 96.06 102 GLU A CA 1
ATOM 781 C C . GLU A 1 102 ? -9.512 -0.294 20.059 1.00 96.06 102 GLU A C 1
ATOM 783 O O . GLU A 1 102 ? -8.365 -0.467 20.467 1.00 96.06 102 GLU A O 1
ATOM 788 N N . SER A 1 103 ? -10.076 0.919 20.019 1.00 95.38 103 SER A N 1
ATOM 789 C CA . SER A 1 103 ? -9.447 2.166 20.471 1.00 95.38 103 SER A CA 1
ATOM 790 C C . SER A 1 103 ? -8.123 2.510 19.777 1.00 95.38 103 SER A C 1
ATOM 792 O O . SER A 1 103 ? -7.326 3.277 20.313 1.00 95.38 103 SER A O 1
ATOM 794 N N . VAL A 1 104 ? -7.881 1.994 18.570 1.00 95.19 104 VAL A N 1
ATOM 795 C CA . VAL A 1 104 ? -6.707 2.340 17.749 1.00 95.19 104 VAL A CA 1
ATOM 796 C C . VAL A 1 104 ? -6.923 3.670 17.031 1.00 95.19 104 VAL A C 1
ATOM 798 O O . VAL A 1 104 ? -6.033 4.519 16.998 1.00 95.19 104 VAL A O 1
ATOM 801 N N . LEU A 1 105 ? -8.114 3.850 16.455 1.00 95.50 105 LEU A N 1
ATOM 802 C CA . LEU A 1 105 ? -8.534 5.087 15.801 1.00 95.50 105 LEU A CA 1
ATOM 803 C C . LEU A 1 105 ? -9.496 5.862 16.694 1.00 95.50 105 LEU A C 1
ATOM 805 O O . LEU A 1 105 ? -10.345 5.268 17.359 1.00 95.50 105 LEU A O 1
ATOM 809 N N . MET A 1 106 ? -9.418 7.190 16.619 1.00 94.56 106 MET A N 1
ATOM 810 C CA . MET A 1 106 ? -10.381 8.065 17.283 1.00 94.56 106 MET A CA 1
ATOM 811 C C . MET A 1 106 ? -11.808 7.785 16.777 1.00 94.56 106 MET A C 1
ATOM 813 O O . MET A 1 106 ? -12.004 7.565 15.575 1.00 94.56 106 MET A O 1
ATOM 817 N N . PRO A 1 107 ? -12.835 7.838 17.638 1.00 94.38 107 PRO A N 1
ATOM 818 C CA . PRO A 1 107 ? -14.211 7.955 17.176 1.00 94.38 107 PRO A CA 1
ATOM 819 C C . PRO A 1 107 ? -14.350 9.169 16.248 1.00 94.38 107 PRO A C 1
ATOM 821 O O . PRO A 1 107 ? -13.709 10.196 16.461 1.00 94.38 107 PRO A O 1
ATOM 824 N N . HIS A 1 108 ? -15.161 9.048 15.202 1.00 90.75 108 HIS A N 1
ATOM 825 C CA . HIS A 1 108 ? -15.444 10.151 14.287 1.00 90.75 108 HIS A CA 1
ATOM 826 C C . HIS A 1 108 ? -16.876 10.632 14.503 1.00 90.75 108 HIS A C 1
ATOM 828 O O . HIS A 1 108 ? -17.801 9.823 14.528 1.00 90.75 108 HIS A O 1
ATOM 834 N N . GLU A 1 109 ? -17.053 11.944 14.619 1.00 87.19 109 GLU A N 1
ATOM 835 C CA . GLU A 1 109 ? -18.379 12.574 14.628 1.00 87.19 109 GLU A CA 1
ATOM 836 C C . GLU A 1 109 ? -18.745 13.097 13.235 1.00 87.19 109 GLU A C 1
ATOM 838 O O . GLU A 1 109 ? -19.900 13.037 12.817 1.00 87.19 109 GLU A O 1
ATOM 843 N N . GLU A 1 110 ? -17.740 13.542 12.476 1.00 90.75 110 GLU A N 1
ATOM 844 C CA . GLU A 1 110 ? -17.907 14.080 11.133 1.00 90.75 110 GLU A CA 1
ATOM 845 C C . GLU A 1 110 ? -17.509 13.077 10.040 1.00 90.75 110 GLU A C 1
ATOM 847 O O . GLU A 1 110 ? -16.488 12.383 10.114 1.00 90.75 110 GLU A O 1
ATOM 852 N N . ASP A 1 111 ? -18.241 13.108 8.922 1.00 90.50 111 ASP A N 1
ATOM 853 C CA . ASP A 1 111 ? -17.895 12.365 7.702 1.00 90.50 111 ASP A CA 1
ATOM 854 C C . ASP A 1 111 ? -16.486 12.687 7.190 1.00 90.50 111 ASP A C 1
ATOM 856 O O . ASP A 1 111 ? -15.839 11.862 6.535 1.00 90.50 111 ASP A O 1
ATOM 860 N N . ARG A 1 112 ? -15.997 13.901 7.459 1.00 90.56 112 ARG A N 1
ATOM 861 C CA . ARG A 1 112 ? -14.667 14.340 7.042 1.00 90.56 112 ARG A CA 1
ATOM 862 C C . ARG A 1 112 ? -13.569 13.538 7.738 1.00 90.56 112 ARG A C 1
ATOM 864 O O . ARG A 1 112 ? -12.624 13.122 7.066 1.00 90.56 112 ARG A O 1
ATOM 871 N N . ASP A 1 113 ? -13.697 13.297 9.038 1.00 90.75 113 ASP A N 1
ATOM 872 C CA . ASP A 1 113 ? -12.710 12.538 9.809 1.00 90.75 113 ASP A CA 1
ATOM 873 C C . ASP A 1 113 ? -12.765 11.055 9.468 1.00 90.75 113 ASP A C 1
ATOM 875 O O . ASP A 1 113 ? -11.728 10.440 9.218 1.00 90.75 113 ASP A O 1
ATOM 879 N N . LYS A 1 114 ? -13.968 10.509 9.265 1.00 93.12 114 LYS A N 1
ATOM 880 C CA . LYS A 1 114 ? -14.132 9.151 8.732 1.00 93.12 114 LYS A CA 1
ATOM 881 C C . LYS A 1 114 ? -13.353 8.939 7.432 1.00 93.12 114 LYS A C 1
ATOM 883 O O . LYS A 1 114 ? -12.653 7.941 7.257 1.00 93.12 114 LYS A O 1
ATOM 888 N N . ARG A 1 115 ? -13.444 9.889 6.497 1.00 92.25 115 ARG A N 1
ATOM 889 C CA . ARG A 1 115 ? -12.721 9.801 5.222 1.00 92.25 115 ARG A CA 1
ATOM 890 C C . ARG A 1 115 ? -11.206 9.934 5.404 1.00 92.25 115 ARG A C 1
ATOM 892 O O . ARG A 1 115 ? -10.476 9.233 4.709 1.00 92.25 115 ARG A O 1
ATOM 899 N N . LYS A 1 116 ? -10.712 10.759 6.337 1.00 90.88 116 LYS A N 1
ATOM 900 C CA . LYS A 1 116 ? -9.273 10.797 6.678 1.00 90.88 116 LYS A CA 1
ATOM 901 C C . LYS A 1 116 ? -8.792 9.448 7.215 1.00 90.88 116 LYS A C 1
ATOM 903 O O . LYS A 1 116 ? -7.759 8.959 6.766 1.00 90.88 116 LYS A O 1
ATOM 908 N N . GLN A 1 117 ? -9.567 8.810 8.092 1.00 93.31 117 GLN A N 1
ATOM 909 C CA . GLN A 1 117 ? -9.271 7.465 8.593 1.00 93.31 117 GLN A CA 1
ATOM 910 C C . GLN A 1 117 ? -9.241 6.428 7.468 1.00 93.31 117 GLN A C 1
ATOM 912 O O . GLN A 1 117 ? -8.333 5.602 7.415 1.00 93.31 117 GLN A O 1
ATOM 917 N N . HIS A 1 118 ? -10.179 6.498 6.519 1.00 95.06 118 HIS A N 1
ATOM 918 C CA . HIS A 1 118 ? -10.135 5.645 5.332 1.00 95.06 118 HIS A CA 1
ATOM 919 C C . HIS A 1 118 ? -8.844 5.845 4.524 1.00 95.06 118 HIS A C 1
ATOM 921 O O . HIS A 1 118 ? -8.261 4.860 4.074 1.00 95.06 118 HIS A O 1
ATOM 927 N N . GLN A 1 119 ? -8.385 7.090 4.346 1.00 92.25 119 GLN A N 1
ATOM 928 C CA . GLN A 1 119 ? -7.125 7.370 3.647 1.00 92.25 119 GLN A CA 1
ATOM 929 C C . GLN A 1 119 ? -5.910 6.839 4.407 1.00 92.25 119 GLN A C 1
ATOM 931 O O . GLN A 1 119 ? -5.020 6.260 3.791 1.00 92.25 119 GLN A O 1
ATOM 936 N N . LEU A 1 120 ? -5.893 6.977 5.735 1.00 91.44 120 LEU A N 1
ATOM 937 C CA . LEU A 1 120 ? -4.843 6.411 6.580 1.00 91.44 120 LEU A CA 1
ATOM 938 C C . LEU A 1 120 ? -4.768 4.890 6.417 1.00 91.44 120 LEU A C 1
ATOM 940 O O . LEU A 1 120 ? -3.703 4.350 6.135 1.00 91.44 120 LEU A O 1
ATOM 944 N N . ILE A 1 121 ? -5.909 4.206 6.522 1.00 94.56 121 ILE A N 1
ATOM 945 C CA . ILE A 1 121 ? -5.995 2.756 6.329 1.00 94.56 121 ILE A CA 1
ATOM 946 C C . ILE A 1 121 ? -5.535 2.370 4.920 1.00 94.56 121 ILE A C 1
ATOM 948 O O . ILE A 1 121 ? -4.759 1.432 4.769 1.00 94.56 121 ILE A O 1
ATOM 952 N N . PHE A 1 122 ? -5.962 3.102 3.887 1.00 94.38 122 PHE A N 1
ATOM 953 C CA . PHE A 1 122 ? -5.510 2.873 2.514 1.00 94.38 122 PHE A CA 1
ATOM 954 C C . PHE A 1 122 ? -3.993 3.062 2.355 1.00 94.38 122 PHE A C 1
ATOM 956 O O . PHE A 1 122 ? -3.355 2.296 1.633 1.00 94.38 122 PHE A O 1
ATOM 963 N N . GLY A 1 123 ? -3.400 4.041 3.039 1.00 91.06 123 GLY A N 1
ATOM 964 C CA . GLY A 1 123 ? -1.952 4.235 3.083 1.00 91.06 123 GLY A CA 1
ATOM 965 C C . GLY A 1 123 ? -1.236 3.055 3.735 1.00 91.06 123 GLY A C 1
ATOM 966 O O . GLY A 1 123 ? -0.340 2.474 3.126 1.00 91.06 123 GLY A O 1
ATOM 967 N N . ILE A 1 124 ? -1.708 2.639 4.915 1.00 91.12 124 ILE A N 1
ATOM 968 C CA . ILE A 1 124 ? -1.197 1.469 5.641 1.00 91.12 124 ILE A CA 1
ATOM 969 C C . ILE A 1 124 ? -1.250 0.221 4.758 1.00 91.12 124 ILE A C 1
ATOM 971 O O . ILE A 1 124 ? -0.242 -0.465 4.638 1.00 91.12 124 ILE A O 1
ATOM 975 N N . LEU A 1 125 ? -2.378 -0.041 4.089 1.00 92.56 125 LEU A N 1
ATOM 976 C CA . LEU A 1 125 ? -2.528 -1.159 3.150 1.00 92.56 125 LEU A CA 1
ATOM 977 C C . LEU A 1 125 ? -1.470 -1.130 2.035 1.00 92.56 125 LEU A C 1
ATOM 979 O O . LEU A 1 125 ? -0.895 -2.168 1.706 1.00 92.56 125 LEU A O 1
ATOM 983 N N . GLY A 1 126 ? -1.182 0.049 1.479 1.00 90.69 126 GLY A N 1
ATOM 984 C CA . GLY A 1 126 ? -0.139 0.221 0.468 1.00 90.69 126 GLY A CA 1
ATOM 985 C C . GLY A 1 126 ? 1.255 -0.073 1.019 1.00 90.69 126 GLY A C 1
ATOM 986 O O . GLY A 1 126 ? 2.012 -0.815 0.404 1.00 90.69 126 GLY A O 1
ATOM 987 N N . TRP A 1 127 ? 1.582 0.431 2.211 1.00 88.38 127 TRP A N 1
ATOM 988 C CA . TRP A 1 127 ? 2.904 0.239 2.818 1.00 88.38 127 TRP A CA 1
ATOM 989 C C . TRP A 1 127 ? 3.166 -1.189 3.300 1.00 88.38 127 TRP A C 1
ATOM 991 O O . TRP A 1 127 ? 4.287 -1.666 3.157 1.00 88.38 127 TRP A O 1
ATOM 1001 N N . ILE A 1 128 ? 2.161 -1.878 3.852 1.00 86.56 128 ILE A N 1
ATOM 1002 C CA . ILE A 1 128 ? 2.330 -3.267 4.311 1.00 86.56 128 ILE A CA 1
ATOM 1003 C C . ILE A 1 128 ? 2.404 -4.251 3.138 1.00 86.56 128 ILE A C 1
ATOM 1005 O O . ILE A 1 128 ? 3.149 -5.223 3.208 1.00 86.56 128 ILE A O 1
ATOM 1009 N N . SER A 1 129 ? 1.640 -4.009 2.066 1.00 87.81 129 SER A N 1
ATOM 1010 C CA . SER A 1 129 ? 1.585 -4.919 0.913 1.00 87.81 129 SER A CA 1
ATOM 1011 C C . SER A 1 129 ? 2.636 -4.603 -0.146 1.00 87.81 129 SER A C 1
ATOM 1013 O O . SER A 1 129 ? 2.990 -5.475 -0.936 1.00 87.81 129 SER A O 1
ATOM 1015 N N . LEU A 1 130 ? 3.091 -3.347 -0.203 1.00 88.50 130 LEU A N 1
ATOM 1016 C CA . LEU A 1 130 ? 3.921 -2.785 -1.269 1.00 88.50 130 LEU A CA 1
ATOM 1017 C C . LEU A 1 130 ? 3.352 -3.018 -2.678 1.00 88.50 130 LEU A C 1
ATOM 1019 O O . LEU A 1 130 ? 4.067 -2.892 -3.667 1.00 88.50 130 LEU A O 1
ATOM 1023 N N . LEU A 1 131 ? 2.058 -3.323 -2.808 1.00 88.75 131 LEU A N 1
ATOM 1024 C CA . LEU A 1 131 ? 1.399 -3.492 -4.106 1.00 88.75 131 LEU A CA 1
ATOM 1025 C C . LEU A 1 131 ? 1.199 -2.170 -4.830 1.00 88.75 131 LEU A C 1
ATOM 1027 O O . LEU A 1 131 ? 1.056 -2.136 -6.045 1.00 88.75 131 LEU A O 1
ATOM 1031 N N . TYR A 1 132 ? 1.163 -1.075 -4.095 1.00 91.12 132 TYR A N 1
ATOM 1032 C CA . TYR A 1 132 ? 1.114 0.266 -4.637 1.00 91.12 132 TYR A CA 1
ATOM 1033 C C . TYR A 1 132 ? 1.721 1.209 -3.613 1.00 91.12 132 TYR A C 1
ATOM 1035 O O . TYR A 1 132 ? 1.770 0.918 -2.417 1.00 91.12 132 TYR A O 1
ATOM 1043 N N . LEU A 1 133 ? 2.134 2.376 -4.084 1.00 89.19 133 LEU A N 1
ATOM 1044 C CA . LEU A 1 133 ? 2.493 3.473 -3.203 1.00 89.19 133 LEU A CA 1
ATOM 1045 C C . LEU A 1 133 ? 1.285 4.401 -3.106 1.00 89.19 133 LEU A C 1
ATOM 1047 O O . LEU A 1 133 ? 0.790 4.830 -4.154 1.00 89.19 133 LEU A O 1
ATOM 1051 N N . PRO A 1 134 ? 0.765 4.705 -1.904 1.00 89.38 134 PRO A N 1
ATOM 1052 C CA . PRO A 1 134 ? -0.255 5.741 -1.771 1.00 89.38 134 PRO A CA 1
ATOM 1053 C C . PRO A 1 134 ? 0.308 7.072 -2.288 1.00 89.38 134 PRO A C 1
ATOM 1055 O O . PRO A 1 134 ? 1.518 7.236 -2.353 1.00 89.38 134 PRO A O 1
ATOM 1058 N N . ALA A 1 135 ? -0.533 8.022 -2.698 1.00 87.88 135 ALA A N 1
ATOM 1059 C CA . ALA A 1 135 ? -0.072 9.363 -3.072 1.00 87.88 135 ALA A CA 1
ATOM 1060 C C . ALA A 1 135 ? 0.165 10.240 -1.819 1.00 87.88 135 ALA A C 1
ATOM 1062 O O . ALA A 1 135 ? -0.580 10.111 -0.851 1.00 87.88 135 ALA A O 1
ATOM 1063 N N . PRO A 1 136 ? 1.143 11.169 -1.814 1.00 74.44 136 PRO A N 1
ATOM 1064 C CA . PRO A 1 136 ? 1.503 11.928 -0.609 1.00 74.44 136 PRO A CA 1
ATOM 1065 C C . PRO A 1 136 ? 0.494 13.020 -0.253 1.00 74.44 136 PRO A C 1
ATOM 1067 O O . PRO A 1 136 ? 0.477 13.510 0.871 1.00 74.44 136 PRO A O 1
ATOM 1070 N N . HIS A 1 137 ? -0.329 13.460 -1.207 1.00 68.56 137 HIS A N 1
ATOM 1071 C CA . HIS A 1 137 ? -1.270 14.570 -1.031 1.00 68.56 137 HIS A CA 1
ATOM 1072 C C . HIS A 1 137 ? -2.671 14.094 -1.394 1.00 68.56 137 HIS A C 1
ATOM 1074 O O . HIS A 1 137 ? -3.158 14.293 -2.513 1.00 68.56 137 HIS A O 1
ATOM 1080 N N . VAL A 1 138 ? -3.308 13.391 -0.461 1.00 64.06 138 VAL A N 1
ATOM 1081 C CA . VAL A 1 138 ? -4.595 12.764 -0.745 1.00 64.06 138 VAL A CA 1
ATOM 1082 C C . VAL A 1 138 ? -5.729 13.732 -0.444 1.00 64.06 138 VAL A C 1
ATOM 1084 O O . VAL A 1 138 ? -5.932 14.165 0.688 1.00 64.06 138 VAL A O 1
ATOM 1087 N N . ARG A 1 139 ? -6.496 14.075 -1.483 1.00 73.00 139 ARG A N 1
ATOM 1088 C CA . ARG A 1 139 ? -7.798 14.718 -1.296 1.00 73.00 139 ARG A CA 1
ATOM 1089 C C . ARG A 1 139 ? -8.726 13.711 -0.628 1.00 73.00 139 ARG A C 1
ATOM 1091 O O . ARG A 1 139 ? -8.802 12.564 -1.055 1.00 73.00 139 ARG A O 1
ATOM 1098 N N . ILE A 1 140 ? -9.469 14.171 0.370 1.00 81.31 140 ILE A N 1
ATOM 1099 C CA . ILE A 1 140 ? -10.341 13.351 1.223 1.00 81.31 140 ILE A CA 1
ATOM 1100 C C . ILE A 1 140 ? -11.404 12.571 0.402 1.00 81.31 140 ILE A C 1
ATOM 1102 O O . ILE A 1 140 ? -11.915 11.545 0.841 1.00 81.31 140 ILE A O 1
ATOM 1106 N N . GLU A 1 141 ? -11.701 13.014 -0.821 1.00 88.12 141 GLU A N 1
ATOM 1107 C CA . GLU A 1 141 ? -12.736 12.473 -1.713 1.00 88.12 141 GLU A CA 1
ATOM 1108 C C . GLU A 1 141 ? -12.335 11.204 -2.486 1.00 88.12 141 GLU A C 1
ATOM 1110 O O . GLU A 1 141 ? -13.208 10.477 -2.967 1.00 88.12 141 GLU A O 1
ATOM 1115 N N . SER A 1 142 ? -11.039 10.907 -2.621 1.00 93.19 142 SER A N 1
ATOM 1116 C CA . SER A 1 142 ? -10.568 9.835 -3.510 1.00 93.19 142 SER A CA 1
ATOM 1117 C C . SER A 1 142 ? -9.322 9.138 -2.984 1.00 93.19 142 SER A C 1
ATOM 1119 O O . SER A 1 142 ? -8.387 9.803 -2.551 1.00 93.19 142 SER A O 1
ATOM 1121 N N . PHE A 1 143 ? -9.262 7.818 -3.124 1.00 93.19 143 PHE A N 1
ATOM 1122 C CA . PHE A 1 143 ? -8.028 7.053 -2.963 1.00 93.19 143 PHE A CA 1
ATOM 1123 C C . PHE A 1 143 ? -7.118 7.277 -4.165 1.00 93.19 143 PHE A C 1
ATOM 1125 O O . PHE A 1 143 ? -7.579 7.194 -5.307 1.00 93.19 143 PHE A O 1
ATOM 1132 N N . LYS A 1 144 ? -5.836 7.549 -3.918 1.00 92.25 144 LYS A N 1
ATOM 1133 C CA . LYS A 1 144 ? -4.852 7.811 -4.970 1.00 92.25 144 LYS A CA 1
ATOM 1134 C C . LYS A 1 144 ? -3.581 7.011 -4.767 1.00 92.25 144 LYS A C 1
ATOM 1136 O O . LYS A 1 144 ? -3.070 6.938 -3.651 1.00 92.25 144 LYS A O 1
ATOM 1141 N N . ILE A 1 145 ? -3.063 6.487 -5.868 1.00 90.88 145 ILE A N 1
ATOM 1142 C CA . ILE A 1 145 ? -1.770 5.810 -5.927 1.00 90.88 145 ILE A CA 1
ATOM 1143 C C . ILE A 1 145 ? -0.768 6.669 -6.693 1.00 90.88 145 ILE A C 1
ATOM 1145 O O . ILE A 1 145 ? -1.144 7.461 -7.562 1.00 90.88 145 ILE A O 1
ATOM 1149 N N . ASN A 1 146 ? 0.510 6.515 -6.376 1.00 87.06 146 ASN A N 1
ATOM 1150 C CA . ASN A 1 146 ? 1.584 7.137 -7.125 1.00 87.06 146 ASN A CA 1
ATOM 1151 C C . ASN A 1 146 ? 1.766 6.411 -8.471 1.00 87.06 146 ASN A C 1
ATOM 1153 O O . ASN A 1 146 ? 2.020 5.209 -8.501 1.00 87.06 146 ASN A O 1
ATOM 1157 N N . GLY A 1 147 ? 1.620 7.137 -9.581 1.00 74.50 147 GLY A N 1
ATOM 1158 C CA . GLY A 1 147 ? 1.681 6.575 -10.935 1.00 74.50 147 GLY A CA 1
ATOM 1159 C C . GLY A 1 147 ? 3.094 6.322 -11.467 1.00 74.50 147 GLY A C 1
ATOM 1160 O O . GLY A 1 147 ? 3.223 5.771 -12.549 1.00 74.50 147 GLY A O 1
ATOM 1161 N N . ILE A 1 148 ? 4.140 6.712 -10.730 1.00 62.84 148 ILE A N 1
ATOM 1162 C CA . ILE A 1 148 ? 5.539 6.701 -11.203 1.00 62.84 148 ILE A CA 1
ATOM 1163 C C . ILE A 1 148 ? 6.060 5.291 -11.542 1.00 62.84 148 ILE A C 1
ATOM 1165 O O . ILE A 1 148 ? 7.028 5.173 -12.281 1.00 62.84 148 ILE A O 1
ATOM 1169 N N . ALA A 1 149 ? 5.432 4.230 -11.033 1.00 56.56 149 ALA A N 1
ATOM 1170 C CA . ALA A 1 149 ? 5.919 2.862 -11.205 1.00 56.56 149 ALA A CA 1
ATOM 1171 C C . ALA A 1 149 ? 5.035 1.975 -12.095 1.00 56.56 149 ALA A C 1
ATOM 1173 O O . ALA A 1 149 ? 5.347 0.807 -12.223 1.00 56.56 149 ALA A O 1
ATOM 1174 N N . MET A 1 150 ? 3.942 2.478 -12.675 1.00 61.62 150 MET A N 1
ATOM 1175 C CA . MET A 1 150 ? 3.073 1.667 -13.536 1.00 61.62 150 MET A CA 1
ATOM 1176 C C . MET A 1 150 ? 2.995 2.304 -14.918 1.00 61.62 150 MET A C 1
ATOM 1178 O O . MET A 1 150 ? 2.765 3.508 -15.034 1.00 61.62 150 MET A O 1
ATOM 1182 N N . ILE A 1 151 ? 3.157 1.518 -15.972 1.00 59.16 151 ILE A N 1
ATOM 1183 C CA . ILE A 1 151 ? 3.096 1.980 -17.354 1.00 59.16 151 ILE A CA 1
ATOM 1184 C C . ILE A 1 151 ? 1.858 1.395 -18.030 1.00 59.16 151 ILE A C 1
ATOM 1186 O O . ILE A 1 151 ? 1.806 0.238 -18.438 1.00 59.16 151 ILE A O 1
ATOM 1190 N N . PRO A 1 152 ? 0.861 2.247 -18.280 1.00 54.19 152 PRO A N 1
ATOM 1191 C CA . PRO A 1 152 ? 0.282 3.205 -17.351 1.00 54.19 152 PRO A CA 1
ATOM 1192 C C . PRO A 1 152 ? -0.772 2.506 -16.467 1.00 54.19 152 PRO A C 1
ATOM 1194 O O . PRO A 1 152 ? -1.542 1.670 -16.964 1.00 54.19 152 PRO A O 1
ATOM 1197 N N . PRO A 1 153 ? -0.925 2.878 -15.179 1.00 57.19 153 PRO A N 1
ATOM 1198 C CA . PRO A 1 153 ? -2.081 2.434 -14.420 1.00 57.19 153 PRO A CA 1
ATOM 1199 C C . PRO A 1 153 ? -3.319 2.975 -15.134 1.00 57.19 153 PRO A C 1
ATOM 1201 O O . PRO A 1 153 ? -3.418 4.175 -15.402 1.00 57.19 153 PRO A O 1
ATOM 1204 N N . LYS A 1 154 ? -4.289 2.105 -15.443 1.00 67.06 154 LYS A N 1
ATOM 1205 C CA . LYS A 1 154 ? -5.520 2.535 -16.130 1.00 67.06 154 LYS A CA 1
ATOM 1206 C C . LYS A 1 154 ? -6.214 3.670 -15.367 1.00 67.06 154 LYS A C 1
ATOM 1208 O O . LYS A 1 154 ? -6.883 4.493 -15.990 1.00 67.06 154 LYS A O 1
ATOM 1213 N N . LYS A 1 155 ? -6.069 3.707 -14.032 1.00 85.56 155 LYS A N 1
ATOM 1214 C CA . LYS A 1 155 ? -6.550 4.781 -13.153 1.00 85.56 155 LYS A CA 1
ATOM 1215 C C . LYS A 1 155 ? -5.597 4.978 -11.972 1.00 85.56 155 LYS A C 1
ATOM 1217 O O . LYS A 1 155 ? -5.301 4.029 -11.262 1.00 85.56 155 LYS A O 1
ATOM 1222 N N . THR A 1 156 ? -5.190 6.216 -11.700 1.00 89.81 156 THR A N 1
ATOM 1223 C CA . THR A 1 156 ? -4.409 6.586 -10.497 1.00 89.81 156 THR A CA 1
ATOM 1224 C C . THR A 1 156 ? -5.282 7.031 -9.323 1.00 89.81 156 THR A C 1
ATOM 1226 O O . THR A 1 156 ? -4.775 7.297 -8.234 1.00 89.81 156 THR A O 1
ATOM 1229 N N . SER A 1 157 ? -6.597 7.138 -9.535 1.00 92.62 157 SER A N 1
ATOM 1230 C CA . SER A 1 157 ? -7.550 7.687 -8.573 1.00 92.62 157 SER A CA 1
ATOM 1231 C C . SER A 1 157 ? -8.878 6.935 -8.625 1.00 92.62 157 SER A C 1
ATOM 1233 O O . SER A 1 157 ? -9.423 6.702 -9.704 1.00 92.62 157 SER A O 1
ATOM 1235 N N . VAL A 1 158 ? -9.426 6.613 -7.455 1.00 94.00 158 VAL A N 1
ATOM 1236 C CA . VAL A 1 158 ? -10.715 5.927 -7.279 1.00 94.00 158 VAL A CA 1
ATOM 1237 C C . VAL A 1 158 ? -11.540 6.667 -6.221 1.00 94.00 158 VAL A C 1
ATOM 1239 O O . VAL A 1 158 ? -10.989 7.154 -5.236 1.00 94.00 158 VAL A O 1
ATOM 1242 N N . ASN A 1 159 ? -12.858 6.785 -6.414 1.00 94.88 159 ASN A N 1
ATOM 1243 C CA . ASN A 1 159 ? -13.751 7.456 -5.458 1.00 94.88 159 ASN A CA 1
ATOM 1244 C C . ASN A 1 159 ? -13.712 6.752 -4.082 1.00 94.88 159 ASN A C 1
ATOM 1246 O O 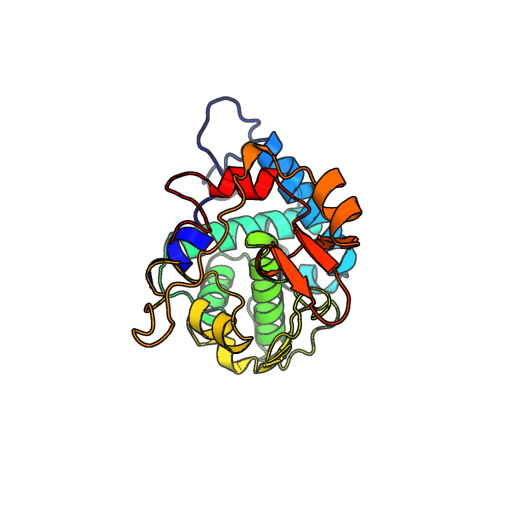. ASN A 1 159 ? -13.761 5.522 -4.004 1.00 94.88 159 ASN A O 1
ATOM 1250 N N . SER A 1 160 ? -13.646 7.542 -3.006 1.00 93.50 160 SER A N 1
ATOM 1251 C CA . SER A 1 160 ? -13.686 7.079 -1.613 1.00 93.50 160 SER A CA 1
ATOM 1252 C C . SER A 1 160 ? -14.910 6.223 -1.250 1.00 93.50 160 SER A C 1
ATOM 1254 O O . SER A 1 160 ? -14.813 5.399 -0.344 1.00 93.50 160 SER A O 1
ATOM 1256 N N . GLU A 1 161 ? -16.024 6.308 -1.982 1.00 95.12 161 GLU A N 1
ATOM 1257 C CA . GLU A 1 161 ? -17.190 5.417 -1.822 1.00 95.12 161 GLU A CA 1
ATOM 1258 C C . GLU A 1 161 ? -16.838 3.931 -1.978 1.00 95.12 161 GLU A C 1
ATOM 1260 O O . GLU A 1 161 ? -17.462 3.057 -1.366 1.00 95.12 161 GLU A O 1
ATOM 1265 N N . LYS A 1 162 ? -15.781 3.621 -2.742 1.00 96.25 162 LYS A N 1
ATOM 1266 C CA . LYS A 1 162 ? -15.270 2.252 -2.868 1.00 96.25 162 LYS A CA 1
ATOM 1267 C C . LYS A 1 162 ? -14.721 1.690 -1.555 1.00 96.25 162 LYS A C 1
ATOM 1269 O O . LYS A 1 162 ? -14.548 0.481 -1.478 1.00 96.25 162 LYS A O 1
ATOM 1274 N N . ALA A 1 163 ? -14.546 2.500 -0.506 1.00 96.81 163 ALA A N 1
ATOM 1275 C CA . ALA A 1 163 ? -14.178 2.039 0.836 1.00 96.81 163 ALA A CA 1
ATOM 1276 C C . ALA A 1 163 ? -15.160 1.013 1.427 1.00 96.81 163 ALA A C 1
ATOM 1278 O O . ALA A 1 163 ? -14.790 0.268 2.333 1.00 96.81 163 ALA A O 1
ATOM 1279 N N . GLN A 1 164 ? -16.406 0.984 0.938 1.00 97.31 164 GLN A N 1
ATOM 1280 C CA . GLN A 1 164 ? -17.419 0.007 1.347 1.00 97.31 164 GLN A CA 1
ATOM 1281 C C . GLN A 1 164 ? -17.225 -1.368 0.702 1.00 97.31 164 GLN A C 1
ATOM 1283 O O . GLN A 1 164 ? -17.744 -2.365 1.203 1.00 97.31 164 GLN A O 1
ATOM 1288 N N . ARG A 1 165 ? -16.495 -1.430 -0.415 1.00 97.12 165 ARG A N 1
ATOM 1289 C CA . ARG A 1 165 ? -16.251 -2.665 -1.159 1.00 97.12 165 ARG A CA 1
ATOM 1290 C C . ARG A 1 165 ? -15.115 -3.468 -0.520 1.00 97.12 165 ARG A C 1
ATOM 1292 O O . ARG A 1 165 ? -14.264 -2.874 0.149 1.00 97.12 165 ARG A O 1
ATOM 1299 N N . PRO A 1 166 ? -15.086 -4.798 -0.713 1.00 96.19 166 PRO A N 1
ATOM 1300 C CA . PRO A 1 166 ? -13.933 -5.610 -0.347 1.00 96.19 166 PRO A CA 1
ATOM 1301 C C . PRO A 1 166 ? -12.631 -5.017 -0.902 1.00 96.19 166 PRO A C 1
ATOM 1303 O O . PRO A 1 166 ? -12.621 -4.440 -1.994 1.00 96.19 166 PRO A O 1
ATOM 1306 N N . ILE A 1 167 ? -11.539 -5.136 -0.143 1.00 95.38 167 ILE A N 1
ATOM 1307 C CA . ILE A 1 167 ? -10.252 -4.515 -0.495 1.00 95.38 167 ILE A CA 1
ATOM 1308 C C . ILE A 1 167 ? -9.760 -4.974 -1.874 1.00 95.38 167 ILE A C 1
ATOM 1310 O O . ILE A 1 167 ? -9.274 -4.146 -2.639 1.00 95.38 167 ILE A O 1
ATOM 1314 N N . ASP A 1 168 ? -9.941 -6.241 -2.254 1.00 91.94 168 ASP A N 1
ATOM 1315 C CA . ASP A 1 168 ? -9.550 -6.711 -3.587 1.00 91.94 168 ASP A CA 1
ATOM 1316 C C . ASP A 1 168 ? -10.352 -6.035 -4.711 1.00 91.94 168 ASP A C 1
ATOM 1318 O O . ASP A 1 168 ? -9.777 -5.674 -5.737 1.00 91.94 168 ASP A O 1
ATOM 1322 N N . GLU A 1 169 ? -11.659 -5.818 -4.531 1.00 93.88 169 GLU A N 1
ATOM 1323 C CA . GLU A 1 169 ? -12.486 -5.076 -5.493 1.00 93.88 169 GLU A CA 1
ATOM 1324 C C . GLU A 1 169 ? -12.030 -3.614 -5.607 1.00 93.88 169 GLU A C 1
ATOM 1326 O O . GLU A 1 169 ? -11.939 -3.074 -6.713 1.00 93.88 169 GLU A O 1
ATOM 1331 N N . LEU A 1 170 ? -11.706 -2.980 -4.475 1.00 95.00 170 LEU A N 1
ATOM 1332 C CA 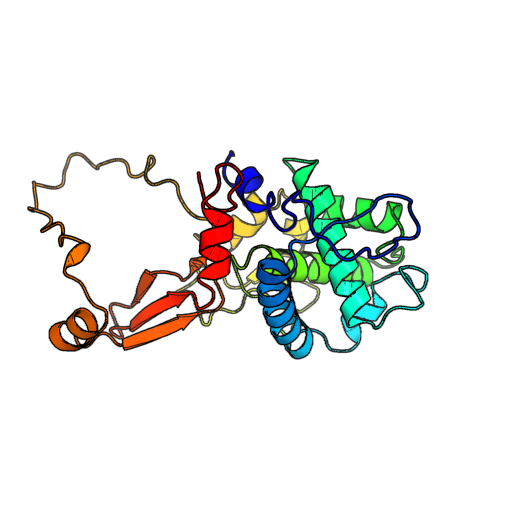. LEU A 1 170 ? -11.163 -1.622 -4.452 1.00 95.00 170 LEU A CA 1
ATOM 1333 C C . LEU A 1 170 ? -9.827 -1.542 -5.201 1.00 95.00 170 LEU A C 1
ATOM 1335 O O . LEU A 1 170 ? -9.651 -0.639 -6.016 1.00 95.00 170 LEU A O 1
ATOM 1339 N N . LEU A 1 171 ? -8.909 -2.487 -4.980 1.00 93.06 171 LEU A N 1
ATOM 1340 C CA . LEU A 1 171 ? -7.600 -2.495 -5.641 1.00 93.06 171 LEU A CA 1
ATOM 1341 C C . LEU A 1 171 ? -7.714 -2.766 -7.146 1.00 93.06 171 LEU A C 1
ATOM 1343 O O . LEU A 1 171 ? -7.064 -2.086 -7.940 1.00 93.06 171 LEU A O 1
ATOM 1347 N N . ARG A 1 172 ? -8.613 -3.667 -7.568 1.00 90.88 172 ARG A N 1
ATOM 1348 C CA . ARG A 1 172 ? -8.904 -3.888 -8.998 1.00 90.88 172 ARG A CA 1
ATOM 1349 C C . ARG A 1 172 ? -9.450 -2.642 -9.698 1.00 90.88 172 ARG A C 1
ATOM 1351 O O . ARG A 1 172 ? -9.292 -2.515 -10.911 1.00 90.88 172 ARG A O 1
ATOM 1358 N N . ALA A 1 173 ? -10.065 -1.702 -8.973 1.00 93.19 173 ALA A N 1
ATOM 1359 C CA . ALA A 1 173 ? -10.571 -0.464 -9.568 1.00 93.19 173 ALA A CA 1
ATOM 1360 C C . ALA A 1 173 ? -9.458 0.458 -10.107 1.00 93.19 173 ALA A C 1
ATOM 1362 O O . ALA A 1 173 ? -9.743 1.300 -10.963 1.00 93.19 173 ALA A O 1
ATOM 1363 N N . PHE A 1 174 ? -8.210 0.282 -9.659 1.00 90.56 174 PHE A N 1
ATOM 1364 C CA . PHE A 1 174 ? -7.039 0.992 -10.186 1.00 90.56 174 PHE A CA 1
ATOM 1365 C C . PHE A 1 174 ? -6.425 0.321 -11.432 1.00 90.56 174 PHE A C 1
ATOM 1367 O O . PHE A 1 174 ? -5.640 0.940 -12.151 1.00 90.56 174 PHE A O 1
ATOM 1374 N N . GLY A 1 175 ? -6.817 -0.921 -11.737 1.00 88.44 175 GLY A N 1
ATOM 1375 C CA . GLY A 1 175 ? -6.287 -1.707 -12.850 1.00 88.44 175 GLY A CA 1
ATOM 1376 C C . GLY A 1 175 ? -5.603 -3.000 -12.384 1.00 88.44 175 GLY A C 1
ATOM 1377 O O . GLY A 1 175 ? -5.962 -3.534 -11.331 1.00 88.44 175 GLY A O 1
ATOM 1378 N N . PRO A 1 176 ? -4.649 -3.537 -13.167 1.00 83.50 176 PRO A N 1
ATOM 1379 C CA . PRO A 1 176 ? -3.971 -4.803 -12.882 1.00 83.50 176 PRO A CA 1
ATOM 1380 C C . PRO A 1 176 ? -2.877 -4.645 -11.807 1.00 83.50 176 PRO A C 1
ATOM 1382 O O . PRO A 1 176 ? -1.720 -4.960 -12.037 1.00 83.50 176 PRO A O 1
ATOM 1385 N N . ILE A 1 177 ? -3.240 -4.129 -10.629 1.00 84.38 177 ILE A N 1
ATOM 1386 C CA . ILE A 1 177 ? -2.314 -3.981 -9.489 1.00 84.38 177 ILE A CA 1
ATOM 1387 C C . ILE A 1 177 ? -2.085 -5.317 -8.782 1.00 84.38 177 ILE A C 1
ATOM 1389 O O . ILE A 1 177 ? -1.025 -5.564 -8.213 1.00 84.38 177 ILE A O 1
ATOM 1393 N N . LEU A 1 178 ? -3.113 -6.164 -8.780 1.00 83.62 178 LEU A N 1
ATOM 1394 C CA . LEU A 1 178 ? -3.050 -7.461 -8.132 1.00 83.62 178 LEU A CA 1
ATOM 1395 C C . LEU A 1 178 ? -2.331 -8.461 -9.043 1.00 83.62 178 LEU A C 1
ATOM 1397 O O . LEU A 1 178 ? -2.684 -8.536 -10.225 1.00 83.62 178 LEU A O 1
ATOM 1401 N N . PRO A 1 179 ? -1.401 -9.268 -8.500 1.00 74.56 179 PRO A N 1
ATOM 1402 C CA . PRO A 1 179 ? -0.823 -10.388 -9.223 1.00 74.56 179 PRO A CA 1
ATOM 1403 C C . PRO A 1 179 ? -1.928 -11.278 -9.797 1.00 74.56 179 PRO A C 1
ATOM 1405 O O . PRO A 1 179 ? -2.914 -11.595 -9.124 1.00 74.56 179 PRO A O 1
ATOM 1408 N N . THR A 1 180 ? -1.779 -11.661 -11.061 1.00 70.19 180 THR A N 1
ATOM 1409 C CA . THR A 1 180 ? -2.652 -12.645 -11.706 1.00 70.19 180 THR A CA 1
ATOM 1410 C C . THR A 1 180 ? -1.966 -14.000 -11.654 1.00 70.19 180 THR A C 1
ATOM 1412 O O . THR A 1 180 ? -0.773 -14.094 -11.933 1.00 70.19 180 THR A O 1
ATOM 1415 N N . SER A 1 181 ? -2.708 -15.047 -11.272 1.00 63.88 181 SER A N 1
ATOM 1416 C CA . SER A 1 181 ? -2.171 -16.407 -11.349 1.00 63.88 181 SER A CA 1
ATOM 1417 C C . SER A 1 181 ? -1.842 -16.738 -12.806 1.00 63.88 181 SER A C 1
ATOM 1419 O O . SER A 1 181 ? -2.679 -16.469 -13.680 1.00 63.88 181 SER A O 1
ATOM 1421 N N . PRO A 1 182 ? -0.669 -17.333 -13.084 1.00 58.69 182 PRO A N 1
ATOM 1422 C CA . PRO A 1 182 ? -0.316 -17.783 -14.425 1.00 58.69 182 PRO A CA 1
ATOM 1423 C C . PRO A 1 182 ? -1.296 -18.831 -14.979 1.00 58.69 182 PRO A C 1
ATOM 1425 O O . PRO A 1 182 ? -1.432 -18.923 -16.198 1.00 58.69 182 PRO A O 1
ATOM 1428 N N . ASP A 1 183 ? -2.038 -19.544 -14.122 1.00 57.09 183 ASP A N 1
ATOM 1429 C CA . ASP A 1 183 ? -3.007 -20.583 -14.519 1.00 57.09 183 ASP A CA 1
ATOM 1430 C C . ASP A 1 183 ? -4.236 -20.039 -15.268 1.00 57.09 183 ASP A C 1
ATOM 1432 O O . ASP A 1 183 ? -5.031 -20.803 -15.812 1.00 57.09 183 ASP A O 1
ATOM 1436 N N . HIS A 1 184 ? -4.398 -18.715 -15.329 1.00 49.44 184 HIS A N 1
ATOM 1437 C CA . HIS A 1 184 ? -5.460 -18.053 -16.088 1.00 49.44 184 HIS A CA 1
ATOM 1438 C C . HIS A 1 184 ? -4.997 -17.438 -17.412 1.00 49.44 184 HIS A C 1
ATOM 1440 O O . HIS A 1 184 ? -5.778 -16.742 -18.065 1.00 49.44 184 HIS A O 1
ATOM 1446 N N . PHE A 1 185 ? -3.763 -17.698 -17.854 1.00 50.28 185 PHE A N 1
ATOM 1447 C CA . PHE A 1 185 ? -3.422 -17.476 -19.256 1.00 50.28 185 PHE A CA 1
ATOM 1448 C C . PHE A 1 185 ? -4.086 -18.565 -20.095 1.00 50.28 185 PHE A C 1
ATOM 1450 O O . PHE A 1 185 ? -3.464 -19.581 -20.392 1.00 50.28 185 PHE A O 1
ATOM 1457 N N . ASP A 1 186 ? -5.345 -18.338 -20.480 1.00 47.94 186 ASP A N 1
ATOM 1458 C CA . ASP A 1 186 ? -5.997 -19.108 -21.536 1.00 47.94 186 ASP A CA 1
ATOM 1459 C C . ASP A 1 186 ? -5.071 -19.076 -22.763 1.00 47.94 186 ASP A C 1
ATOM 1461 O O . ASP A 1 186 ? -4.852 -18.002 -23.346 1.00 47.94 186 ASP A O 1
ATOM 1465 N N . PRO A 1 187 ? -4.471 -20.211 -23.162 1.00 49.06 187 PRO A N 1
ATOM 1466 C CA . PRO A 1 187 ? -3.725 -20.261 -24.397 1.00 49.06 187 PRO A CA 1
ATOM 1467 C C . PRO A 1 187 ? -4.757 -20.130 -25.510 1.00 49.06 187 PRO A C 1
ATOM 1469 O O . PRO A 1 187 ? -5.404 -21.102 -25.888 1.00 49.06 187 PRO A O 1
ATOM 1472 N N . SER A 1 188 ? -4.946 -18.910 -26.017 1.00 50.44 188 SER A N 1
ATOM 1473 C CA . SER A 1 188 ? -5.734 -18.699 -27.226 1.00 50.44 188 SER A CA 1
ATOM 1474 C C . SER A 1 188 ? -5.251 -19.699 -28.291 1.00 50.44 188 SER A C 1
ATOM 1476 O O . SER A 1 188 ? -4.062 -19.681 -28.638 1.00 50.44 188 SER A O 1
ATOM 1478 N N . PRO A 1 189 ? -6.127 -20.583 -28.808 1.00 50.88 189 PRO A N 1
ATOM 1479 C CA . PRO A 1 189 ? -5.730 -21.698 -29.669 1.00 50.88 189 PRO A CA 1
ATOM 1480 C C . PRO A 1 189 ? -5.273 -21.265 -31.074 1.00 50.88 189 PRO A C 1
ATOM 1482 O O . PRO A 1 189 ? -5.031 -22.112 -31.928 1.00 50.88 189 PRO A O 1
ATOM 1485 N N . SER A 1 190 ? -5.143 -19.960 -31.343 1.00 53.72 190 SER A N 1
ATOM 1486 C CA . SER A 1 190 ? -4.871 -19.418 -32.678 1.00 53.72 190 SER A CA 1
ATOM 1487 C C . SER A 1 190 ? -3.461 -18.856 -32.887 1.00 53.72 190 SER A C 1
ATOM 1489 O O . SER A 1 190 ? -3.191 -18.312 -33.956 1.00 53.72 190 SER A O 1
ATOM 1491 N N . SER A 1 191 ? -2.546 -18.954 -31.915 1.00 48.00 191 SER A N 1
ATOM 1492 C CA . SER A 1 191 ? -1.158 -18.507 -32.120 1.00 48.00 191 SER A CA 1
ATOM 1493 C C . SER A 1 191 ? -0.237 -19.689 -32.425 1.00 48.00 191 SER A C 1
ATOM 1495 O O . SER A 1 191 ? 0.002 -20.553 -31.586 1.00 48.00 191 SER A O 1
ATOM 1497 N N . ALA A 1 192 ? 0.249 -19.729 -33.669 1.00 52.69 192 ALA A N 1
ATOM 1498 C CA . ALA A 1 192 ? 1.240 -20.672 -34.181 1.00 52.69 192 ALA A CA 1
ATOM 1499 C C . ALA A 1 192 ? 2.421 -20.862 -33.206 1.00 52.69 192 ALA A C 1
ATOM 1501 O O . ALA A 1 192 ? 2.735 -19.921 -32.465 1.00 52.69 192 ALA A O 1
ATOM 1502 N N . PRO A 1 193 ? 3.120 -22.017 -33.234 1.00 44.34 193 PRO A N 1
ATOM 1503 C CA . PRO A 1 193 ? 4.244 -22.316 -32.352 1.00 44.34 193 PRO A CA 1
ATOM 1504 C C . PRO A 1 193 ? 5.426 -21.405 -32.690 1.00 44.34 193 PRO A C 1
ATOM 1506 O O . PRO A 1 193 ? 6.378 -21.788 -33.361 1.00 44.34 193 PRO A O 1
ATOM 1509 N N . HIS A 1 194 ? 5.372 -20.165 -32.215 1.00 48.25 194 HIS A N 1
ATOM 1510 C CA . HIS A 1 194 ? 6.552 -19.341 -32.079 1.00 48.25 194 HIS A CA 1
ATOM 1511 C C . HIS A 1 194 ? 7.402 -20.113 -31.088 1.00 48.25 194 HIS A C 1
ATOM 1513 O O . HIS A 1 194 ? 6.993 -20.282 -29.935 1.00 48.25 194 HIS A O 1
ATOM 1519 N N . SER A 1 195 ? 8.533 -20.651 -31.547 1.00 46.12 195 SER A N 1
ATOM 1520 C CA . SER A 1 195 ? 9.544 -21.200 -30.660 1.00 46.12 195 SER A CA 1
ATOM 1521 C C . SER A 1 195 ? 9.944 -20.061 -29.731 1.00 46.12 195 SER A C 1
ATOM 1523 O O . SER A 1 195 ? 10.789 -19.229 -30.063 1.00 46.12 195 SER A O 1
ATOM 1525 N N . ARG A 1 196 ? 9.263 -19.949 -28.588 1.00 50.69 196 ARG A N 1
ATOM 1526 C CA . ARG A 1 196 ? 9.680 -19.074 -27.508 1.00 50.69 196 ARG A CA 1
ATOM 1527 C C . ARG A 1 196 ? 11.033 -19.637 -27.131 1.00 50.69 196 ARG A C 1
ATOM 1529 O O . ARG A 1 196 ? 11.094 -20.697 -26.510 1.00 50.69 196 ARG A O 1
ATOM 1536 N N . LEU A 1 197 ? 12.096 -18.990 -27.603 1.00 50.03 197 LEU A N 1
ATOM 1537 C CA . LEU A 1 197 ? 13.438 -19.153 -27.078 1.00 50.03 197 LEU A CA 1
ATOM 1538 C C . LEU A 1 197 ? 13.295 -18.879 -25.586 1.00 50.03 197 LEU A C 1
ATOM 1540 O O . LEU A 1 197 ? 13.278 -17.734 -25.140 1.00 50.03 197 LEU A O 1
ATOM 1544 N N . LYS A 1 198 ? 13.044 -19.944 -24.824 1.00 51.03 198 LYS A N 1
ATOM 1545 C CA . LYS A 1 198 ? 13.058 -19.910 -23.376 1.00 51.03 198 LYS A CA 1
ATOM 1546 C C . LYS A 1 198 ? 14.520 -19.679 -23.058 1.00 51.03 198 LYS A C 1
ATOM 1548 O O . LYS A 1 198 ? 15.312 -20.616 -23.096 1.00 51.03 198 LYS A O 1
ATOM 1553 N N . PHE A 1 199 ? 14.887 -18.415 -22.864 1.00 50.03 199 PHE A N 1
ATOM 1554 C CA . PHE A 1 199 ? 16.201 -18.081 -22.352 1.00 50.03 199 PHE A CA 1
ATOM 1555 C C . PHE A 1 199 ? 16.390 -18.899 -21.081 1.00 50.03 199 PHE A C 1
ATOM 1557 O O . PHE A 1 199 ? 15.597 -18.809 -20.142 1.00 50.03 199 PHE A O 1
ATOM 1564 N N . HIS A 1 200 ? 17.392 -19.770 -21.097 1.00 53.44 200 HIS A N 1
ATOM 1565 C CA . HIS A 1 200 ? 17.748 -20.541 -19.927 1.00 53.44 200 HIS A CA 1
ATOM 1566 C C . HIS A 1 200 ? 18.220 -19.542 -18.864 1.00 53.44 200 HIS A C 1
ATOM 1568 O O . HIS A 1 200 ? 19.246 -18.885 -19.032 1.00 53.44 200 HIS A O 1
ATOM 1574 N N . VAL A 1 201 ? 17.428 -19.382 -17.800 1.00 58.72 201 VAL A N 1
ATOM 1575 C CA . VAL A 1 201 ? 17.575 -18.314 -16.793 1.00 58.72 201 VAL A CA 1
ATOM 1576 C C . VAL A 1 201 ? 18.984 -18.279 -16.187 1.00 58.72 201 VAL A C 1
ATOM 1578 O O . VAL A 1 201 ? 19.475 -17.208 -15.845 1.00 58.72 201 VAL A O 1
ATOM 1581 N N . ALA A 1 202 ? 19.689 -19.416 -16.142 1.00 60.34 202 ALA A N 1
ATOM 1582 C CA . ALA A 1 202 ? 21.028 -19.500 -15.561 1.00 60.34 202 ALA A CA 1
ATOM 1583 C C . ALA A 1 202 ? 22.115 -18.692 -16.303 1.00 60.34 202 ALA A C 1
ATOM 1585 O O . ALA A 1 202 ? 23.182 -18.480 -15.735 1.00 60.34 202 ALA A O 1
ATOM 1586 N N . SER A 1 203 ? 21.885 -18.246 -17.545 1.00 58.31 203 SER A N 1
ATOM 1587 C CA . SER A 1 203 ? 22.881 -17.481 -18.319 1.00 58.31 203 SER A CA 1
ATOM 1588 C C . SER A 1 203 ? 22.544 -15.999 -18.494 1.00 58.31 203 SER A C 1
ATOM 1590 O O . SER A 1 203 ? 23.345 -15.259 -19.065 1.00 58.31 203 SER A O 1
ATOM 1592 N N . LEU A 1 204 ? 21.375 -15.540 -18.035 1.00 67.69 204 LEU A N 1
ATOM 1593 C CA . LEU A 1 204 ? 20.968 -14.145 -18.196 1.00 67.69 204 LEU A CA 1
ATOM 1594 C C . LEU A 1 204 ? 21.417 -13.323 -16.983 1.00 67.69 204 LEU A C 1
ATOM 1596 O O . LEU A 1 204 ? 20.683 -13.155 -16.013 1.00 67.69 204 LEU A O 1
ATOM 1600 N N . SER A 1 205 ? 22.642 -12.799 -17.034 1.00 84.88 205 SER A N 1
ATOM 1601 C CA . SER A 1 205 ? 23.087 -11.806 -16.054 1.00 84.88 205 SER A CA 1
ATOM 1602 C C . SER A 1 205 ? 22.514 -10.425 -16.385 1.00 84.88 205 SER A C 1
ATOM 1604 O O . SER A 1 205 ? 22.333 -10.083 -17.556 1.00 84.88 205 SER A O 1
ATOM 1606 N N . ALA A 1 206 ? 22.291 -9.591 -15.364 1.00 85.31 206 ALA A N 1
ATOM 1607 C CA . ALA A 1 206 ? 21.888 -8.194 -15.554 1.00 85.31 206 ALA A CA 1
ATOM 1608 C C . ALA A 1 206 ? 22.840 -7.444 -16.505 1.00 85.31 206 ALA A C 1
ATOM 1610 O O . ALA A 1 206 ? 22.394 -6.690 -17.363 1.00 85.31 206 ALA A O 1
ATOM 1611 N N . ALA A 1 207 ? 24.147 -7.718 -16.415 1.00 87.25 207 ALA A N 1
ATOM 1612 C CA . ALA A 1 207 ? 25.153 -7.152 -17.310 1.00 87.25 207 ALA A CA 1
ATOM 1613 C C . ALA A 1 207 ? 24.932 -7.550 -18.780 1.00 87.25 207 ALA A C 1
ATOM 1615 O O . ALA A 1 207 ? 25.053 -6.705 -19.662 1.00 87.25 207 ALA A O 1
ATOM 1616 N N . THR A 1 208 ? 24.571 -8.812 -19.038 1.00 87.50 208 THR A N 1
ATOM 1617 C CA . 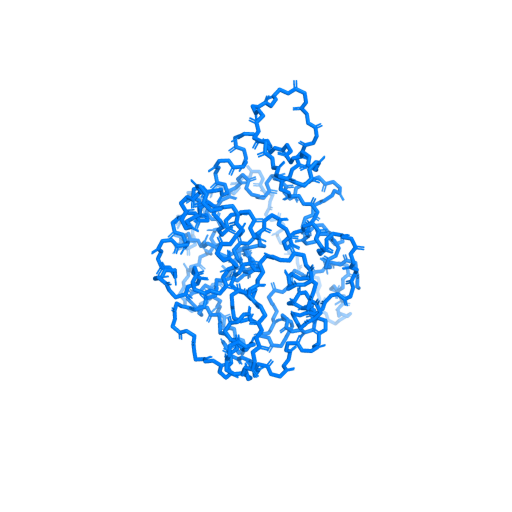THR A 1 208 ? 24.266 -9.311 -20.391 1.00 87.50 208 THR A CA 1
ATOM 1618 C C . THR A 1 208 ? 22.982 -8.695 -20.931 1.00 87.50 208 THR A C 1
ATOM 1620 O O . THR A 1 208 ? 22.922 -8.303 -22.094 1.00 87.50 208 THR A O 1
ATOM 1623 N N . LEU A 1 209 ? 21.958 -8.568 -20.083 1.00 86.56 209 LEU A N 1
ATOM 1624 C CA . LEU A 1 209 ? 20.710 -7.918 -20.464 1.00 86.56 209 LEU A CA 1
ATOM 1625 C C . LEU A 1 209 ? 20.972 -6.463 -20.877 1.00 86.56 209 LEU A C 1
ATOM 1627 O O . LEU A 1 209 ? 20.623 -6.077 -21.991 1.00 86.56 209 LEU A O 1
ATOM 1631 N N . ILE A 1 210 ? 21.656 -5.691 -20.029 1.00 90.00 210 ILE A N 1
ATOM 1632 C CA . ILE A 1 210 ? 21.989 -4.284 -20.294 1.00 90.00 210 ILE A CA 1
ATOM 1633 C C . ILE A 1 210 ? 22.840 -4.151 -21.567 1.00 90.00 210 ILE A C 1
ATOM 1635 O O . ILE A 1 210 ? 22.555 -3.294 -22.401 1.00 90.00 210 ILE A O 1
ATOM 1639 N N . SER A 1 211 ? 23.861 -4.996 -21.756 1.00 90.50 211 SER A N 1
ATOM 1640 C CA . SER A 1 211 ? 24.781 -4.876 -22.896 1.00 90.50 211 SER A CA 1
ATOM 1641 C C . SER A 1 211 ? 24.138 -5.234 -24.238 1.00 90.50 211 SER A C 1
ATOM 1643 O O . SER A 1 211 ? 24.371 -4.535 -25.224 1.00 90.50 211 SER A O 1
ATOM 1645 N N . LEU A 1 212 ? 23.313 -6.285 -24.284 1.00 89.38 212 LEU A N 1
ATOM 1646 C CA . LEU A 1 212 ? 22.698 -6.759 -25.527 1.00 89.38 212 LEU A CA 1
ATOM 1647 C C . LEU A 1 212 ? 21.474 -5.941 -25.927 1.00 89.38 212 LEU A C 1
ATOM 1649 O O . LEU A 1 212 ? 21.284 -5.642 -27.103 1.00 89.38 212 LEU A O 1
ATOM 1653 N N . THR A 1 213 ? 20.628 -5.599 -24.958 1.00 88.06 213 THR A N 1
ATOM 1654 C CA . THR A 1 213 ? 19.312 -5.000 -25.236 1.00 88.06 213 THR A CA 1
ATOM 1655 C C . THR A 1 213 ? 19.295 -3.489 -25.042 1.00 88.06 213 THR A C 1
ATOM 1657 O O . THR A 1 213 ? 18.312 -2.842 -25.393 1.00 88.06 213 THR A O 1
ATOM 1660 N N . LYS A 1 214 ? 20.378 -2.918 -24.490 1.00 91.00 214 LYS A N 1
ATOM 1661 C CA . LYS A 1 214 ? 20.453 -1.517 -24.046 1.00 91.00 214 LYS A CA 1
ATOM 1662 C C . LYS A 1 214 ? 19.344 -1.144 -23.058 1.00 91.00 214 LYS A C 1
ATOM 1664 O O . LYS A 1 214 ? 18.995 0.028 -22.939 1.00 91.00 214 LYS A O 1
ATOM 1669 N N . VAL A 1 215 ? 18.804 -2.137 -22.351 1.00 92.81 215 VAL A N 1
ATOM 1670 C CA . VAL A 1 215 ? 17.778 -1.923 -21.336 1.00 92.81 215 VAL A CA 1
ATOM 1671 C C . VAL A 1 215 ? 18.398 -1.303 -20.096 1.00 92.81 215 VAL A C 1
ATOM 1673 O O . VAL A 1 215 ? 19.435 -1.754 -19.608 1.00 92.81 215 VAL A O 1
ATOM 1676 N N . LYS A 1 216 ? 17.749 -0.272 -19.567 1.00 93.38 216 LYS A N 1
ATOM 1677 C CA . LYS A 1 216 ? 18.092 0.361 -18.299 1.00 93.38 216 LYS A CA 1
ATOM 1678 C C . LYS A 1 216 ? 17.296 -0.294 -17.173 1.00 93.38 216 LYS A C 1
ATOM 1680 O O . LYS A 1 216 ? 16.096 -0.507 -17.288 1.00 93.38 216 LYS A O 1
ATOM 1685 N N . LEU A 1 217 ? 17.966 -0.607 -16.069 1.00 92.81 217 LEU A N 1
ATOM 1686 C CA . LEU A 1 217 ? 17.295 -1.112 -14.873 1.00 92.81 217 LEU A CA 1
ATOM 1687 C C . LEU A 1 217 ? 16.841 0.061 -14.004 1.00 92.81 217 LEU A C 1
ATOM 1689 O O . LEU A 1 217 ? 17.645 0.937 -13.677 1.00 92.81 217 LEU A O 1
ATOM 1693 N N . VAL A 1 218 ? 15.568 0.062 -13.619 1.00 92.31 218 VAL A N 1
ATOM 1694 C CA . VAL A 1 218 ? 14.971 1.082 -12.749 1.00 92.31 218 VAL A CA 1
ATOM 1695 C C . VAL A 1 218 ? 14.510 0.424 -11.458 1.00 92.31 218 VAL A C 1
ATOM 1697 O O . VAL A 1 218 ? 13.732 -0.521 -11.479 1.00 92.31 218 VAL A O 1
ATOM 1700 N N . TRP A 1 219 ? 14.983 0.912 -10.315 1.00 91.62 219 TRP A N 1
ATOM 1701 C CA . TRP A 1 219 ? 14.585 0.368 -9.020 1.00 91.62 219 TRP A CA 1
ATOM 1702 C C . TRP A 1 219 ? 13.233 0.932 -8.577 1.00 91.62 219 TRP A C 1
ATOM 1704 O O . TRP A 1 219 ? 13.076 2.149 -8.483 1.00 91.62 219 TRP A O 1
ATOM 1714 N N . VAL A 1 220 ? 12.280 0.057 -8.252 1.00 89.81 220 VAL A N 1
ATOM 1715 C CA . VAL A 1 220 ? 10.922 0.428 -7.814 1.00 89.81 220 VAL A CA 1
ATOM 1716 C C . VAL A 1 220 ? 10.629 -0.005 -6.390 1.00 89.81 220 VAL A C 1
ATOM 1718 O O . VAL A 1 220 ? 11.189 -0.976 -5.882 1.00 89.81 220 VAL A O 1
ATOM 1721 N N . GLU A 1 221 ? 9.727 0.724 -5.737 1.00 87.94 221 GLU A N 1
ATOM 1722 C CA . GLU A 1 221 ? 9.256 0.410 -4.382 1.00 87.94 221 GLU A CA 1
ATOM 1723 C C . GLU A 1 221 ? 7.915 -0.333 -4.362 1.00 87.94 221 GLU A C 1
ATOM 1725 O O . GLU A 1 221 ? 7.524 -0.813 -3.305 1.00 87.94 221 GLU A O 1
ATOM 1730 N N . ALA A 1 222 ? 7.210 -0.418 -5.495 1.00 88.88 222 ALA A N 1
ATOM 1731 C CA . ALA A 1 222 ? 5.986 -1.201 -5.622 1.00 88.88 222 ALA A CA 1
ATOM 1732 C C . ALA A 1 222 ? 6.301 -2.546 -6.283 1.00 88.88 222 ALA A C 1
ATOM 1734 O O . ALA A 1 222 ? 6.930 -2.582 -7.339 1.00 88.88 222 ALA A O 1
ATOM 1735 N N . ILE A 1 223 ? 5.863 -3.653 -5.686 1.00 87.81 223 ILE A N 1
ATOM 1736 C CA . ILE A 1 223 ? 6.122 -4.995 -6.223 1.00 87.81 223 ILE A CA 1
ATOM 1737 C C . ILE A 1 223 ? 5.281 -5.311 -7.462 1.00 87.81 223 ILE A C 1
ATOM 1739 O O . ILE A 1 223 ? 5.689 -6.102 -8.300 1.00 87.81 223 ILE A O 1
ATOM 1743 N N . SER A 1 224 ? 4.133 -4.658 -7.615 1.00 86.50 224 SER A N 1
ATOM 1744 C CA . SER A 1 224 ? 3.287 -4.756 -8.811 1.00 86.50 224 SER A CA 1
ATOM 1745 C C . SER A 1 224 ? 3.962 -4.224 -10.080 1.00 86.50 224 SER A C 1
ATOM 1747 O O . SER A 1 224 ? 3.594 -4.636 -11.171 1.00 86.50 224 SER A O 1
ATOM 1749 N N . ALA A 1 225 ? 4.966 -3.357 -9.926 1.00 87.75 225 ALA A N 1
ATOM 1750 C CA . ALA A 1 225 ? 5.813 -2.842 -10.999 1.00 87.75 225 ALA A CA 1
ATOM 1751 C C . ALA A 1 225 ? 7.030 -3.741 -11.284 1.00 87.75 225 ALA A C 1
ATOM 1753 O O . ALA A 1 225 ? 7.876 -3.428 -12.121 1.00 87.75 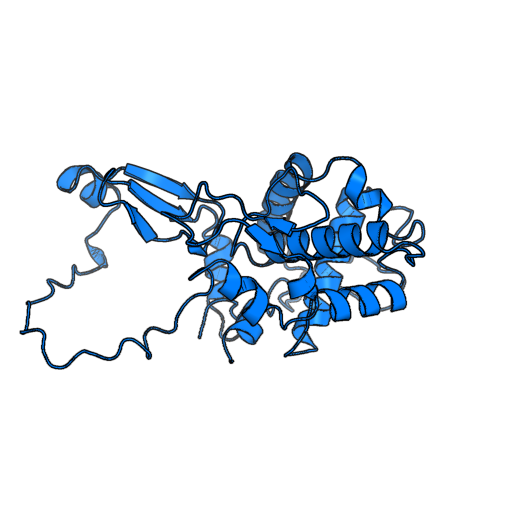225 ALA A O 1
ATOM 1754 N N . HIS A 1 226 ? 7.196 -4.836 -10.536 1.00 88.06 226 HIS A N 1
ATOM 1755 C CA . HIS A 1 226 ? 8.343 -5.711 -10.708 1.00 88.06 226 HIS A CA 1
ATOM 1756 C C . HIS A 1 226 ? 8.273 -6.440 -12.052 1.00 88.06 226 HIS A C 1
ATOM 1758 O O . HIS A 1 226 ? 7.282 -7.092 -12.365 1.00 88.06 226 HIS A O 1
ATOM 1764 N N . LEU A 1 227 ? 9.370 -6.372 -12.806 1.00 87.88 227 LEU A N 1
ATOM 1765 C CA . LEU A 1 227 ? 9.529 -6.931 -14.148 1.00 87.88 227 LEU A CA 1
ATOM 1766 C C . LEU A 1 227 ? 8.611 -6.301 -15.199 1.00 87.88 227 LEU A C 1
ATOM 1768 O O . LEU A 1 227 ? 8.476 -6.842 -16.297 1.00 87.88 227 LEU A O 1
ATOM 1772 N N . GLU A 1 228 ? 8.021 -5.145 -14.897 1.00 86.38 228 GLU A N 1
ATOM 1773 C CA . GLU A 1 228 ? 7.368 -4.337 -15.914 1.00 86.38 228 GLU A CA 1
ATOM 1774 C C . GLU A 1 228 ? 8.425 -3.842 -16.908 1.00 86.38 228 GLU A C 1
ATOM 1776 O O . GLU A 1 228 ? 9.534 -3.461 -16.517 1.00 86.38 228 GLU A O 1
ATOM 1781 N N . PHE A 1 229 ? 8.108 -3.916 -18.201 1.00 87.25 229 PHE A N 1
ATOM 1782 C CA . PHE A 1 229 ? 9.007 -3.519 -19.277 1.00 87.25 229 PHE A CA 1
ATOM 1783 C C . PHE A 1 229 ? 8.344 -2.456 -20.140 1.00 87.25 229 PHE A C 1
ATOM 1785 O O . PHE A 1 229 ? 7.307 -2.710 -20.758 1.00 87.25 229 PHE A O 1
ATOM 1792 N N . ASP A 1 230 ? 8.964 -1.283 -20.209 1.00 84.94 230 ASP A N 1
ATOM 1793 C CA . ASP A 1 230 ? 8.538 -0.229 -21.116 1.00 84.94 230 ASP A CA 1
ATOM 1794 C C . ASP A 1 230 ? 9.164 -0.459 -22.497 1.00 84.94 230 ASP A C 1
ATOM 1796 O O . ASP A 1 230 ? 10.381 -0.464 -22.677 1.00 84.94 230 ASP A O 1
ATOM 1800 N N . THR A 1 231 ? 8.324 -0.686 -23.505 1.00 83.25 231 THR A N 1
ATOM 1801 C CA . THR A 1 231 ? 8.795 -0.864 -24.885 1.00 83.25 231 THR A CA 1
ATOM 1802 C C . THR A 1 231 ? 9.126 0.459 -25.574 1.00 83.25 231 THR A C 1
ATOM 1804 O O . THR A 1 231 ? 9.791 0.455 -26.607 1.00 83.25 231 THR A O 1
ATOM 1807 N N . THR A 1 232 ? 8.625 1.583 -25.052 1.00 88.50 232 THR A N 1
ATOM 1808 C CA . THR A 1 232 ? 8.854 2.927 -25.608 1.00 88.50 232 THR A CA 1
ATOM 1809 C C . THR A 1 232 ? 10.180 3.507 -25.134 1.00 88.50 232 THR A C 1
ATOM 1811 O O . THR A 1 232 ? 10.920 4.091 -25.926 1.00 88.50 232 THR A O 1
ATOM 1814 N N . ILE A 1 233 ? 10.514 3.280 -23.866 1.00 88.12 233 ILE A N 1
ATOM 1815 C CA . ILE A 1 233 ? 11.795 3.617 -23.252 1.00 88.12 233 ILE A CA 1
ATOM 1816 C C . ILE A 1 233 ? 12.325 2.296 -22.713 1.00 88.12 233 ILE A C 1
ATOM 1818 O O . ILE A 1 233 ? 11.702 1.808 -21.794 1.00 88.12 233 ILE A O 1
ATOM 1822 N N . PRO A 1 234 ? 13.406 1.688 -23.237 1.00 90.56 234 PRO A N 1
ATOM 1823 C CA . PRO A 1 234 ? 13.816 0.330 -22.867 1.00 90.56 234 PRO A CA 1
ATOM 1824 C C . PRO A 1 234 ? 14.264 0.265 -21.396 1.00 90.56 234 PRO A C 1
ATOM 1826 O O . PRO A 1 234 ? 15.451 0.267 -21.081 1.00 90.56 234 PRO A O 1
ATOM 1829 N N . GLU A 1 235 ? 13.303 0.230 -20.483 1.00 92.75 235 GLU A N 1
ATOM 1830 C CA . GLU A 1 235 ? 13.453 0.277 -19.038 1.00 92.75 235 GLU A CA 1
ATOM 1831 C C . GLU A 1 235 ? 12.764 -0.949 -18.447 1.00 92.75 235 GLU A C 1
ATOM 1833 O O . GLU A 1 235 ? 11.599 -1.234 -18.728 1.00 92.75 235 GLU A O 1
ATOM 1838 N N . LEU A 1 236 ? 13.517 -1.695 -17.640 1.00 91.19 236 LEU A N 1
ATOM 1839 C CA . LEU A 1 236 ? 13.028 -2.836 -16.880 1.00 91.19 236 LEU A CA 1
ATOM 1840 C C . LEU A 1 236 ? 13.005 -2.464 -15.402 1.00 91.19 236 LEU A C 1
ATOM 1842 O O . LEU A 1 236 ? 14.035 -2.121 -14.811 1.00 91.19 236 LEU A O 1
ATOM 1846 N N . TYR A 1 237 ? 11.829 -2.571 -14.801 1.00 90.56 237 TYR A N 1
ATOM 1847 C CA . TYR A 1 237 ? 11.600 -2.150 -13.430 1.00 90.56 237 TYR A CA 1
ATOM 1848 C C . TYR A 1 237 ? 11.863 -3.311 -12.464 1.00 90.56 237 TYR A C 1
ATOM 1850 O O . TYR A 1 237 ? 11.275 -4.388 -12.548 1.00 90.56 237 TYR A O 1
ATOM 1858 N N . ILE A 1 238 ? 12.792 -3.123 -11.531 1.00 91.12 238 ILE A N 1
ATOM 1859 C CA . ILE A 1 238 ? 13.224 -4.135 -10.567 1.00 91.12 238 ILE A CA 1
ATOM 1860 C C . ILE A 1 238 ? 12.844 -3.678 -9.167 1.00 91.12 238 ILE A C 1
ATOM 1862 O O . ILE A 1 238 ? 13.214 -2.594 -8.721 1.00 91.12 238 ILE A O 1
ATOM 1866 N N . PHE A 1 239 ? 12.109 -4.513 -8.445 1.00 90.25 239 PHE A N 1
ATOM 1867 C CA . PHE A 1 239 ? 11.706 -4.199 -7.089 1.00 90.25 239 PHE A CA 1
ATOM 1868 C C . PHE A 1 239 ? 12.914 -4.193 -6.146 1.00 90.25 239 PHE A C 1
ATOM 1870 O O . PHE A 1 239 ? 13.729 -5.116 -6.137 1.00 90.25 239 PHE A O 1
ATOM 1877 N N . LYS A 1 240 ? 13.045 -3.124 -5.357 1.00 89.50 240 LYS A N 1
ATOM 1878 C CA . LYS A 1 240 ? 14.271 -2.820 -4.605 1.00 89.50 240 LYS A CA 1
ATOM 1879 C C . LYS A 1 240 ? 14.442 -3.585 -3.289 1.00 89.50 240 LYS A C 1
ATOM 1881 O O . LYS A 1 240 ? 15.474 -3.433 -2.642 1.00 89.50 240 LYS A O 1
ATOM 1886 N N . LEU A 1 241 ? 13.449 -4.375 -2.868 1.00 86.75 241 LEU A N 1
ATOM 1887 C CA . LEU A 1 241 ? 13.453 -5.092 -1.585 1.00 86.75 241 LEU A CA 1
ATOM 1888 C C . LEU A 1 241 ? 13.390 -6.616 -1.792 1.00 86.75 241 LEU A C 1
ATOM 1890 O O . LEU A 1 241 ? 12.356 -7.234 -1.547 1.00 86.75 241 LEU A O 1
ATOM 1894 N N . PRO A 1 242 ? 14.488 -7.270 -2.201 1.00 80.62 242 PRO A N 1
ATOM 1895 C CA . PRO A 1 242 ? 14.493 -8.717 -2.429 1.00 80.62 242 PRO A CA 1
ATOM 1896 C C . PRO A 1 242 ? 14.185 -9.532 -1.160 1.00 80.62 242 PRO A C 1
ATOM 1898 O O . PRO A 1 242 ? 13.611 -10.614 -1.248 1.00 80.62 242 PRO A O 1
ATOM 1901 N N . SER A 1 243 ? 14.506 -9.005 0.028 1.00 78.00 243 SER A N 1
ATOM 1902 C CA . SER A 1 243 ? 14.143 -9.632 1.305 1.00 78.00 243 SER A CA 1
ATOM 1903 C C . SER A 1 243 ? 12.631 -9.721 1.502 1.00 78.00 243 SER A C 1
ATOM 1905 O O . SER A 1 243 ? 12.155 -10.714 2.043 1.00 78.00 243 SER A O 1
ATOM 1907 N N . PHE A 1 244 ? 11.873 -8.733 1.016 1.00 80.94 244 PHE A N 1
ATOM 1908 C CA . PHE A 1 244 ? 10.416 -8.800 1.013 1.00 80.94 244 PHE A CA 1
ATOM 1909 C C . PHE A 1 244 ? 9.943 -9.950 0.123 1.00 80.94 244 PHE A C 1
ATOM 1911 O O . PHE A 1 244 ? 9.144 -10.754 0.580 1.00 80.94 244 PHE A O 1
ATOM 1918 N N . CYS A 1 245 ? 10.495 -10.110 -1.086 1.00 78.12 245 CYS A N 1
ATOM 1919 C CA . CYS A 1 245 ? 10.157 -11.245 -1.952 1.00 78.12 245 CYS A CA 1
ATOM 1920 C C . CYS A 1 245 ? 10.442 -12.594 -1.287 1.00 78.12 245 CYS A C 1
ATOM 1922 O O . CYS A 1 245 ? 9.632 -13.499 -1.413 1.00 78.12 245 CYS A O 1
ATOM 1924 N N . ASN A 1 246 ? 11.554 -12.724 -0.558 1.00 74.19 246 ASN A N 1
ATOM 1925 C CA . ASN A 1 246 ? 11.884 -13.955 0.162 1.00 74.19 246 ASN A CA 1
ATOM 1926 C C . ASN A 1 246 ? 10.877 -14.264 1.285 1.00 74.19 246 ASN A C 1
ATOM 1928 O O . ASN A 1 246 ? 10.482 -15.410 1.466 1.00 74.19 246 ASN A O 1
ATOM 1932 N N . LEU A 1 247 ? 10.400 -13.239 2.000 1.00 70.50 247 LEU A N 1
ATOM 1933 C CA . LEU A 1 247 ? 9.296 -13.400 2.957 1.00 70.50 247 LEU A CA 1
ATOM 1934 C C . LEU A 1 247 ? 8.001 -13.835 2.261 1.00 70.50 247 LEU A C 1
ATOM 1936 O O . LEU A 1 247 ? 7.196 -14.531 2.863 1.00 70.50 247 LEU A O 1
ATOM 1940 N N . GLN A 1 248 ? 7.842 -13.471 0.986 1.00 70.75 248 GLN A N 1
ATOM 1941 C CA . GLN A 1 248 ? 6.760 -13.917 0.111 1.00 70.75 248 GLN A CA 1
ATOM 1942 C C . GLN A 1 248 ? 7.070 -15.216 -0.651 1.00 70.75 248 GLN A C 1
ATOM 1944 O O . GLN A 1 248 ? 6.476 -15.446 -1.701 1.00 70.75 248 GLN A O 1
ATOM 1949 N N . GLN A 1 249 ? 7.968 -16.084 -0.187 1.00 66.62 249 GLN A N 1
ATOM 1950 C CA . GLN A 1 249 ? 8.178 -17.399 -0.819 1.00 66.62 249 GLN A CA 1
ATOM 1951 C C . GLN A 1 249 ? 7.656 -18.583 -0.003 1.00 66.62 249 GLN A C 1
ATOM 1953 O O . GLN A 1 249 ? 7.620 -19.690 -0.530 1.00 66.62 249 GLN A O 1
ATOM 1958 N N . SER A 1 250 ? 7.246 -18.392 1.251 1.00 63.84 250 SER A N 1
ATOM 1959 C CA . SER A 1 250 ? 6.639 -19.476 2.031 1.00 63.84 250 SER A CA 1
ATOM 1960 C C . SER A 1 250 ? 5.222 -19.796 1.541 1.00 63.84 250 SER A C 1
ATOM 1962 O O . SER A 1 250 ? 4.591 -18.986 0.867 1.00 63.84 250 SER A O 1
ATOM 1964 N N . ASP A 1 251 ? 4.684 -20.959 1.914 1.00 53.22 251 ASP A N 1
ATOM 1965 C CA . ASP A 1 251 ? 3.290 -21.339 1.611 1.00 53.22 251 ASP A CA 1
ATOM 1966 C C . ASP A 1 251 ? 2.255 -20.362 2.215 1.00 53.22 251 ASP A C 1
ATOM 1968 O O . ASP A 1 251 ? 1.102 -20.317 1.794 1.00 53.22 251 ASP A O 1
ATOM 1972 N N . ASP A 1 252 ? 2.703 -19.513 3.143 1.00 51.50 252 ASP A N 1
ATOM 1973 C CA . ASP A 1 252 ? 1.961 -18.405 3.748 1.00 51.50 252 ASP A CA 1
ATOM 1974 C C . ASP A 1 252 ? 2.175 -17.051 3.022 1.00 51.50 252 ASP A C 1
ATOM 1976 O O . ASP A 1 252 ? 1.833 -15.990 3.553 1.00 51.50 252 ASP A O 1
ATOM 1980 N N . SER A 1 253 ? 2.787 -17.060 1.835 1.00 46.62 253 SER A N 1
ATOM 1981 C CA . SER A 1 253 ? 3.189 -15.876 1.064 1.00 46.62 253 SER A CA 1
ATOM 1982 C C . SER A 1 253 ? 2.033 -14.978 0.615 1.00 46.62 253 SER A C 1
ATOM 1984 O O . SER A 1 253 ? 0.958 -15.450 0.271 1.00 46.62 253 SER A O 1
ATOM 1986 N N . ILE A 1 254 ? 2.320 -13.670 0.511 1.00 51.56 254 ILE A N 1
ATOM 1987 C CA . ILE A 1 254 ? 1.493 -12.586 -0.056 1.00 51.56 254 ILE A CA 1
ATOM 1988 C C . ILE A 1 254 ? 1.174 -12.751 -1.544 1.00 51.56 254 ILE A C 1
ATOM 1990 O O . ILE A 1 254 ? 0.172 -12.208 -2.017 1.00 51.56 254 ILE A O 1
ATOM 1994 N N . ILE A 1 255 ? 2.007 -13.491 -2.278 1.00 48.16 255 ILE A N 1
ATOM 1995 C CA . ILE A 1 255 ? 2.075 -13.455 -3.748 1.00 48.16 255 ILE A CA 1
ATOM 1996 C C . ILE A 1 255 ? 1.882 -14.843 -4.376 1.00 48.16 255 ILE A C 1
ATOM 1998 O O . ILE A 1 255 ? 1.623 -14.923 -5.577 1.00 48.16 255 ILE A O 1
ATOM 2002 N N . SER A 1 256 ? 1.948 -15.932 -3.603 1.00 39.78 256 SER A N 1
ATOM 2003 C CA . SER A 1 256 ? 1.571 -17.255 -4.106 1.00 39.78 256 SER A CA 1
ATOM 2004 C C . SER A 1 256 ? 0.049 -17.314 -4.294 1.00 39.78 256 SER A C 1
ATOM 2006 O O . SER A 1 256 ? -0.734 -17.237 -3.345 1.00 39.78 256 SER A O 1
ATOM 2008 N N . VAL A 1 257 ? -0.384 -17.362 -5.555 1.00 41.69 257 VAL A N 1
ATOM 2009 C CA . VAL A 1 257 ? -1.784 -17.605 -5.936 1.00 41.69 257 VAL A CA 1
ATOM 2010 C C . VAL A 1 257 ? -1.994 -19.087 -6.167 1.00 41.69 257 VAL A C 1
ATOM 2012 O O . VAL A 1 257 ? -1.091 -19.691 -6.784 1.00 41.69 257 VAL A O 1
#

pLDDT: mean 74.63, std 20.18, range [32.47, 97.88]